Protein AF-A0A8H7V3G8-F1 (afdb_monomer)

pLDDT: mean 70.13, std 21.04, range [36.09, 98.69]

Structure (mmCIF, N/CA/C/O backbone):
data_AF-A0A8H7V3G8-F1
#
_entry.id   AF-A0A8H7V3G8-F1
#
loop_
_atom_site.group_PDB
_atom_site.id
_atom_site.type_symbol
_atom_site.label_atom_id
_atom_site.label_alt_id
_atom_site.label_comp_id
_atom_site.label_asym_id
_atom_site.label_entity_id
_atom_site.label_seq_id
_atom_site.pdbx_PDB_ins_code
_atom_site.Cartn_x
_atom_site.Cartn_y
_atom_site.Cartn_z
_atom_site.occupancy
_atom_site.B_iso_or_equiv
_atom_site.auth_seq_id
_atom_site.auth_comp_id
_atom_site.auth_asym_id
_atom_site.auth_atom_id
_atom_site.pdbx_PDB_model_num
ATOM 1 N N . MET A 1 1 ? 22.766 -48.065 43.392 1.00 48.94 1 MET A N 1
ATOM 2 C CA . MET A 1 1 ? 23.118 -48.892 42.220 1.00 48.94 1 MET A CA 1
ATOM 3 C C . MET A 1 1 ? 23.095 -47.984 41.011 1.00 48.94 1 MET A C 1
ATOM 5 O O . MET A 1 1 ? 22.085 -47.347 40.754 1.00 48.94 1 MET A O 1
ATOM 9 N N . ASN A 1 2 ? 24.266 -47.840 40.403 1.00 50.59 2 ASN A N 1
ATOM 10 C CA . ASN A 1 2 ? 24.581 -46.915 39.322 1.00 50.59 2 ASN A CA 1
ATOM 11 C C . ASN A 1 2 ? 24.067 -47.453 37.985 1.00 50.59 2 ASN A C 1
ATOM 13 O O . ASN A 1 2 ? 24.089 -48.663 37.802 1.00 50.59 2 ASN A O 1
ATOM 17 N N . ASN A 1 3 ? 23.687 -46.554 37.075 1.00 53.00 3 ASN A N 1
ATOM 18 C CA . ASN A 1 3 ? 23.803 -46.687 35.614 1.00 53.00 3 ASN A CA 1
ATOM 19 C C . ASN A 1 3 ? 23.630 -45.263 35.037 1.00 53.00 3 ASN A C 1
ATOM 21 O O . ASN A 1 3 ? 22.535 -44.714 35.087 1.00 53.00 3 ASN A O 1
ATOM 25 N N . SER A 1 4 ? 24.701 -44.495 34.779 1.00 57.50 4 SER A N 1
ATOM 26 C CA . SER A 1 4 ? 25.365 -44.346 33.461 1.00 57.50 4 SER A CA 1
ATOM 27 C C . SER A 1 4 ? 24.366 -44.425 32.295 1.00 57.50 4 SER A C 1
ATOM 29 O O . SER A 1 4 ? 23.776 -45.473 32.077 1.00 57.50 4 SER A O 1
ATOM 31 N N . GLY A 1 5 ? 24.076 -43.375 31.527 1.00 50.38 5 GLY A N 1
ATOM 32 C CA . GLY A 1 5 ? 24.993 -42.395 30.951 1.00 50.38 5 GLY A CA 1
ATOM 33 C C . GLY A 1 5 ? 25.140 -42.712 29.462 1.00 50.38 5 GLY A C 1
ATOM 34 O O . GLY A 1 5 ? 25.908 -43.598 29.114 1.00 50.38 5 GLY A O 1
ATOM 35 N N . PHE A 1 6 ? 24.394 -42.018 28.597 1.00 57.16 6 PHE A N 1
ATOM 36 C CA . PHE A 1 6 ? 24.639 -42.026 27.153 1.00 57.16 6 PHE A CA 1
ATOM 37 C C . PHE A 1 6 ? 24.151 -40.710 26.536 1.00 57.16 6 PHE A C 1
ATOM 39 O O . PHE A 1 6 ? 22.954 -40.475 26.389 1.00 57.16 6 PHE A O 1
ATOM 46 N N . THR A 1 7 ? 25.092 -39.831 26.204 1.00 59.59 7 THR A N 1
ATOM 47 C CA . THR A 1 7 ? 24.874 -38.673 25.337 1.00 59.59 7 THR A CA 1
ATOM 48 C C . THR A 1 7 ? 25.422 -39.009 23.950 1.00 59.59 7 THR A C 1
ATOM 50 O O . THR A 1 7 ? 26.585 -39.398 23.837 1.00 59.59 7 THR A O 1
ATOM 53 N N . PRO A 1 8 ? 24.646 -38.856 22.866 1.00 65.00 8 PRO A N 1
ATOM 54 C CA . PRO A 1 8 ? 25.220 -38.883 21.533 1.00 65.00 8 PRO A CA 1
ATOM 55 C C . PRO A 1 8 ? 25.755 -37.490 21.176 1.00 65.00 8 PRO A C 1
ATOM 57 O O . PRO A 1 8 ? 25.006 -36.560 20.883 1.00 65.00 8 PRO A O 1
ATOM 60 N N . THR A 1 9 ? 27.080 -37.352 21.178 1.00 56.50 9 THR A N 1
ATOM 61 C CA . THR A 1 9 ? 27.781 -36.282 20.464 1.00 56.50 9 THR A CA 1
ATOM 62 C C . THR A 1 9 ? 27.734 -36.583 18.968 1.00 56.50 9 THR A C 1
ATOM 64 O O . THR A 1 9 ? 28.464 -37.456 18.499 1.00 56.50 9 THR A O 1
ATOM 67 N N . ASN A 1 10 ? 26.904 -35.869 18.208 1.00 58.06 10 ASN A N 1
ATOM 68 C CA . ASN A 1 10 ? 26.948 -35.930 16.750 1.00 58.06 10 ASN A CA 1
ATOM 69 C C . ASN A 1 10 ? 27.881 -34.827 16.224 1.00 58.06 10 ASN A C 1
ATOM 71 O O . ASN A 1 10 ? 27.524 -33.651 16.183 1.00 58.06 10 ASN A O 1
ATOM 75 N N . LYS A 1 11 ? 29.113 -35.226 15.893 1.00 59.59 11 LYS A N 1
ATOM 76 C CA . LYS A 1 11 ? 30.095 -34.439 15.140 1.00 59.59 11 LYS A CA 1
ATOM 77 C C . LYS A 1 11 ? 30.181 -35.020 13.729 1.00 59.59 11 LYS A C 1
ATOM 79 O O . LYS A 1 11 ? 30.709 -36.114 13.563 1.00 59.59 11 LYS A O 1
ATOM 84 N N . SER A 1 12 ? 29.700 -34.277 12.740 1.00 54.97 12 SER A N 1
ATOM 85 C CA . SER A 1 12 ? 30.050 -34.325 11.307 1.00 54.97 12 SER A CA 1
ATOM 86 C C . SER A 1 12 ? 29.114 -33.333 10.612 1.00 54.97 12 SER A C 1
ATOM 88 O O . SER A 1 12 ? 27.948 -33.260 10.965 1.00 54.97 12 SER A O 1
ATOM 90 N N . SER A 1 13 ? 29.497 -32.506 9.657 1.00 55.94 13 SER A N 1
ATOM 91 C CA . SER A 1 13 ? 30.737 -32.357 8.914 1.00 55.94 13 SER A CA 1
ATOM 92 C C . SER A 1 13 ? 30.597 -31.039 8.149 1.00 55.94 13 SER A C 1
ATOM 94 O O . SER A 1 13 ? 29.570 -30.772 7.531 1.00 55.94 13 SER A O 1
ATOM 96 N N . CYS A 1 14 ? 31.635 -30.222 8.241 1.00 56.84 14 CYS A N 1
ATOM 97 C CA . CYS A 1 14 ? 32.035 -29.171 7.315 1.00 56.84 14 CYS A CA 1
ATOM 98 C C . CYS A 1 14 ? 31.526 -29.357 5.872 1.00 56.84 14 CYS A C 1
ATOM 100 O O . CYS A 1 14 ? 31.965 -30.271 5.179 1.00 56.84 14 CYS A O 1
ATOM 102 N N . LEU A 1 15 ? 30.669 -28.445 5.397 1.00 56.00 15 LEU A N 1
ATOM 103 C CA . LEU A 1 15 ? 30.361 -28.315 3.968 1.00 56.00 15 LEU A CA 1
ATOM 104 C C . LEU A 1 15 ? 29.938 -26.890 3.571 1.00 56.00 15 LEU A C 1
ATOM 106 O O . LEU A 1 15 ? 28.953 -26.703 2.875 1.00 56.00 15 LEU A O 1
ATOM 110 N N . PHE A 1 16 ? 30.688 -25.873 3.998 1.00 58.94 16 PHE A N 1
ATOM 111 C CA . PHE A 1 16 ? 30.674 -24.574 3.319 1.00 58.94 16 PHE A CA 1
ATOM 112 C C . PHE A 1 16 ? 32.097 -24.005 3.272 1.00 58.94 16 PHE A C 1
ATOM 114 O O . PHE A 1 16 ? 32.721 -23.869 4.327 1.00 58.94 16 PHE A O 1
ATOM 121 N N . PRO A 1 17 ? 32.647 -23.714 2.079 1.00 63.84 17 PRO A N 1
ATOM 122 C CA . PRO A 1 17 ? 33.914 -23.007 1.973 1.00 63.84 17 PRO A CA 1
ATOM 123 C C . PRO A 1 17 ? 33.745 -21.539 2.407 1.00 63.84 17 PRO A C 1
ATOM 125 O O . PRO A 1 17 ? 32.704 -20.939 2.127 1.00 63.84 17 PRO A O 1
ATOM 128 N N . PRO A 1 18 ? 34.753 -20.934 3.061 1.00 59.09 18 PRO A N 1
ATOM 129 C CA . PRO A 1 18 ? 34.775 -19.495 3.286 1.00 59.09 18 PRO A CA 1
ATOM 130 C C . PRO A 1 18 ? 34.937 -18.779 1.940 1.00 59.09 18 PRO A C 1
ATOM 132 O O . PRO A 1 18 ? 35.831 -19.103 1.155 1.00 59.09 18 PRO A O 1
ATOM 135 N N . LEU A 1 19 ? 34.062 -17.811 1.661 1.00 61.06 19 LEU A N 1
ATOM 136 C CA . LEU A 1 19 ? 34.233 -16.909 0.527 1.00 61.06 19 LEU A CA 1
ATOM 137 C C . LEU A 1 19 ? 35.475 -16.051 0.781 1.00 61.06 19 LEU A C 1
ATOM 139 O O . LEU A 1 19 ? 35.530 -15.254 1.711 1.00 61.06 19 LEU A O 1
ATOM 143 N N . ASN A 1 20 ? 36.478 -16.296 -0.053 1.00 56.19 20 ASN A N 1
ATOM 144 C CA . ASN A 1 20 ? 37.749 -15.604 -0.125 1.00 56.19 20 ASN A CA 1
ATOM 145 C C . ASN A 1 20 ? 37.537 -14.108 -0.425 1.00 56.19 20 ASN A C 1
ATOM 147 O O . ASN A 1 20 ? 37.122 -13.742 -1.525 1.00 56.19 20 ASN A O 1
ATOM 151 N N . GLU A 1 21 ? 37.855 -13.252 0.544 1.00 53.59 21 GLU A N 1
ATOM 152 C CA . GLU A 1 21 ? 38.191 -11.850 0.317 1.00 53.59 21 GLU A CA 1
ATOM 153 C C . GLU A 1 21 ? 39.601 -11.795 -0.275 1.00 53.59 21 GLU A C 1
ATOM 155 O O . GLU A 1 21 ? 40.553 -12.128 0.422 1.00 53.59 21 GLU A O 1
ATOM 160 N N . SER A 1 22 ? 39.734 -11.411 -1.550 1.00 57.31 22 SER A N 1
ATOM 161 C CA . SER A 1 22 ? 40.883 -10.686 -2.137 1.00 57.31 22 SER A CA 1
ATOM 162 C C . SER A 1 22 ? 40.844 -10.778 -3.659 1.00 57.31 22 SER A C 1
ATOM 164 O O . SER A 1 22 ? 41.084 -11.843 -4.223 1.00 57.31 22 SER A O 1
ATOM 166 N N . ASN A 1 23 ? 40.562 -9.647 -4.306 1.00 40.81 23 ASN A N 1
ATOM 167 C CA . ASN A 1 23 ? 41.239 -9.126 -5.502 1.00 40.81 23 ASN A CA 1
ATOM 168 C C . ASN A 1 23 ? 40.271 -8.244 -6.286 1.00 40.81 23 ASN A C 1
ATOM 170 O O . ASN A 1 23 ? 39.342 -8.722 -6.926 1.00 40.81 23 ASN A O 1
ATOM 174 N N . SER A 1 24 ? 40.521 -6.944 -6.287 1.00 45.28 24 SER A N 1
ATOM 175 C CA . SER A 1 24 ? 41.227 -6.336 -7.413 1.00 45.28 24 SER A CA 1
ATOM 176 C C . SER A 1 24 ? 41.110 -4.829 -7.256 1.00 45.28 24 SER A C 1
ATOM 178 O O . SER A 1 24 ? 40.046 -4.234 -7.426 1.00 45.28 24 SER A O 1
ATOM 180 N N . SER A 1 25 ? 42.241 -4.216 -6.935 1.00 55.78 25 SER A N 1
ATOM 181 C CA . SER A 1 25 ? 42.574 -2.903 -7.459 1.00 55.78 25 SER A CA 1
ATOM 182 C C . SER A 1 25 ? 42.236 -2.869 -8.952 1.00 55.78 25 SER A C 1
ATOM 184 O O . SER A 1 25 ? 42.569 -3.797 -9.685 1.00 55.78 25 SER A O 1
ATOM 186 N N . ASP A 1 26 ? 41.486 -1.860 -9.379 1.00 47.88 26 ASP A N 1
ATOM 187 C CA . ASP A 1 26 ? 41.946 -0.904 -10.386 1.00 47.88 26 ASP A CA 1
ATOM 188 C C . ASP A 1 26 ? 40.788 -0.205 -11.102 1.00 47.88 26 ASP A C 1
ATOM 190 O O . ASP A 1 26 ? 39.804 -0.794 -11.544 1.00 47.88 26 ASP A O 1
ATOM 194 N N . ASN A 1 27 ? 40.992 1.102 -11.256 1.00 56.34 27 ASN A N 1
ATOM 195 C CA . ASN A 1 27 ? 40.360 1.974 -12.238 1.00 56.34 27 ASN A CA 1
ATOM 196 C C . ASN A 1 27 ? 38.876 2.305 -12.050 1.00 56.34 27 ASN A C 1
ATOM 198 O O . ASN A 1 27 ? 38.046 2.101 -12.934 1.00 56.34 27 ASN A O 1
ATOM 202 N N . ARG A 1 28 ? 38.574 3.050 -10.980 1.00 43.00 28 ARG A N 1
ATOM 203 C CA . ARG A 1 28 ? 37.578 4.131 -11.084 1.00 43.00 28 ARG A CA 1
ATOM 204 C C . ARG A 1 28 ? 38.276 5.446 -11.417 1.00 43.00 28 ARG A C 1
ATOM 206 O O . ARG A 1 28 ? 38.380 6.346 -10.591 1.00 43.00 28 ARG A O 1
ATOM 213 N N . LEU A 1 29 ? 38.728 5.550 -12.666 1.00 49.81 29 LEU A N 1
ATOM 214 C CA . LEU A 1 29 ? 38.878 6.847 -13.311 1.00 49.81 29 LEU A CA 1
ATOM 215 C C . LEU A 1 29 ? 37.483 7.475 -13.379 1.00 49.81 29 LEU A C 1
ATOM 217 O O . LEU A 1 29 ? 36.617 7.058 -14.147 1.00 49.81 29 LEU A O 1
ATOM 221 N N . LEU A 1 30 ? 37.273 8.444 -12.495 1.00 47.97 30 LEU A N 1
ATOM 222 C CA . LEU A 1 30 ? 36.123 9.329 -12.430 1.00 47.97 30 LEU A CA 1
ATOM 223 C C . LEU A 1 30 ? 36.025 10.137 -13.729 1.00 47.97 30 LEU A C 1
ATOM 225 O O . LEU A 1 30 ? 36.525 11.252 -13.824 1.00 47.97 30 LEU A O 1
ATOM 229 N N . TRP A 1 31 ? 35.347 9.589 -14.730 1.00 46.34 31 TRP A N 1
ATOM 230 C CA . TRP A 1 31 ? 34.658 10.406 -15.721 1.00 46.34 31 TRP A CA 1
ATOM 231 C C . TRP A 1 31 ? 33.235 10.625 -15.218 1.00 46.34 31 TRP A C 1
ATOM 233 O O . TRP A 1 31 ? 32.346 9.802 -15.425 1.00 46.34 31 TRP A O 1
ATOM 243 N N . ASN A 1 32 ? 33.050 11.727 -14.493 1.00 49.78 32 ASN A N 1
ATOM 244 C CA . ASN A 1 32 ? 31.750 12.226 -14.069 1.00 49.78 32 ASN A CA 1
ATOM 245 C C . ASN A 1 32 ? 31.327 13.367 -15.018 1.00 49.78 32 ASN A C 1
ATOM 247 O O . ASN A 1 32 ? 31.858 14.467 -14.881 1.00 49.78 32 ASN A O 1
ATOM 251 N N . PRO A 1 33 ? 30.412 13.153 -15.985 1.00 55.22 33 PRO A N 1
ATOM 252 C CA . PRO A 1 33 ? 29.952 14.224 -16.868 1.00 55.22 33 PRO A CA 1
ATOM 253 C C . PRO A 1 33 ? 28.747 15.001 -16.312 1.00 55.22 33 PRO A C 1
ATOM 255 O O . PRO A 1 33 ? 28.251 15.892 -16.991 1.00 55.22 33 PRO A O 1
ATOM 258 N N . ASN A 1 34 ? 28.280 14.713 -15.090 1.00 51.22 34 ASN A N 1
ATOM 259 C CA . ASN A 1 34 ? 27.135 15.401 -14.488 1.00 51.22 34 ASN A CA 1
ATOM 260 C C . ASN A 1 34 ? 27.545 16.175 -13.229 1.00 51.22 34 ASN A C 1
ATOM 262 O O . ASN A 1 34 ? 27.185 15.823 -12.110 1.00 51.22 34 ASN A O 1
ATOM 266 N N . GLY A 1 35 ? 28.271 17.272 -13.435 1.00 44.81 35 GLY A N 1
ATOM 267 C CA . GLY A 1 35 ? 28.315 18.391 -12.495 1.00 44.81 35 GLY A CA 1
ATOM 268 C C . GLY A 1 35 ? 27.165 19.358 -12.776 1.00 44.81 35 GLY A C 1
ATOM 269 O O . GLY A 1 35 ? 27.406 20.470 -13.229 1.00 44.81 35 GLY A O 1
ATOM 270 N N . PHE A 1 36 ? 25.917 18.931 -12.562 1.00 45.81 36 PHE A N 1
ATOM 271 C CA . PHE A 1 36 ? 24.797 19.867 -12.443 1.00 45.81 36 PHE A CA 1
ATOM 272 C C . PHE A 1 36 ? 24.637 20.187 -10.960 1.00 45.81 36 PHE A C 1
ATOM 274 O O . PHE A 1 36 ? 24.195 19.347 -10.179 1.00 45.81 36 PHE A O 1
ATOM 281 N N . GLY A 1 37 ? 25.094 21.382 -10.587 1.00 43.62 37 GLY A N 1
ATOM 282 C CA . GLY A 1 37 ? 25.017 21.901 -9.232 1.00 43.62 37 GLY A CA 1
ATOM 283 C C . GLY A 1 37 ? 23.574 21.956 -8.743 1.00 43.62 37 GLY A C 1
ATOM 284 O O . GLY A 1 37 ? 22.724 22.602 -9.354 1.00 43.62 37 GLY A O 1
ATOM 285 N N . MET A 1 38 ? 23.326 21.286 -7.621 1.00 42.81 38 MET A N 1
ATOM 286 C CA . MET A 1 38 ? 22.275 21.684 -6.699 1.00 42.81 38 MET A CA 1
ATOM 287 C C . MET A 1 38 ? 22.741 22.981 -6.039 1.00 42.81 38 MET A C 1
ATOM 289 O O . MET A 1 38 ? 23.710 22.971 -5.286 1.00 42.81 38 MET A O 1
ATOM 293 N N . ASN A 1 39 ? 22.074 24.087 -6.357 1.00 49.56 39 ASN A N 1
ATOM 294 C CA . ASN A 1 39 ? 22.004 25.224 -5.454 1.00 49.56 39 ASN A CA 1
ATOM 295 C C . ASN A 1 39 ? 20.624 25.174 -4.812 1.00 49.56 39 ASN A C 1
ATOM 297 O O . ASN A 1 39 ? 19.615 25.453 -5.461 1.00 49.56 39 ASN A O 1
ATOM 301 N N . ASP A 1 40 ? 20.615 24.802 -3.539 1.00 43.12 40 ASP A N 1
ATOM 302 C CA . ASP A 1 40 ? 19.520 25.073 -2.628 1.00 43.12 40 ASP A CA 1
ATOM 303 C C . ASP A 1 40 ? 19.376 26.594 -2.494 1.00 43.12 40 ASP A C 1
ATOM 305 O O . ASP A 1 40 ? 20.334 27.308 -2.199 1.00 43.12 40 ASP A O 1
ATOM 309 N N . SER A 1 41 ? 18.180 27.116 -2.744 1.00 52.47 41 SER A N 1
ATOM 310 C CA . SER A 1 41 ? 17.758 28.394 -2.172 1.00 52.47 41 SER A CA 1
ATOM 311 C C . SER A 1 41 ? 16.286 28.298 -1.813 1.00 52.47 41 SER A C 1
ATOM 313 O O . SER A 1 41 ? 15.415 28.020 -2.635 1.00 52.47 41 SER A O 1
ATOM 315 N N . GLU A 1 42 ? 16.079 28.467 -0.519 1.00 47.94 42 GLU A N 1
ATOM 316 C CA . GLU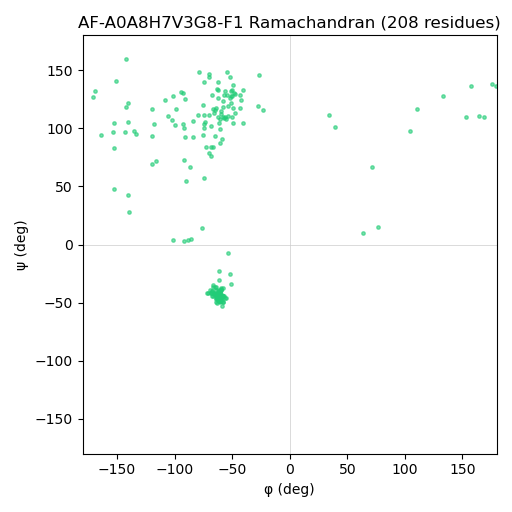 A 1 42 ? 14.836 28.470 0.219 1.00 47.94 42 GLU A CA 1
ATOM 317 C C . GLU A 1 42 ? 13.810 29.417 -0.416 1.00 47.94 42 GLU A C 1
ATOM 319 O O . GLU A 1 42 ? 14.090 30.585 -0.684 1.00 47.94 42 GLU A O 1
ATOM 324 N N . SER A 1 43 ? 12.584 28.936 -0.606 1.00 49.12 43 SER A N 1
ATOM 325 C CA . SER A 1 43 ? 11.427 29.815 -0.731 1.00 49.12 43 SER A CA 1
ATOM 326 C C . SER A 1 43 ? 10.256 29.192 0.009 1.00 49.12 43 SER A C 1
ATOM 328 O O . SER A 1 43 ? 9.669 28.187 -0.391 1.00 49.12 43 SER A O 1
ATOM 330 N N . SER A 1 44 ? 9.996 29.793 1.160 1.00 51.59 44 SER A N 1
ATOM 331 C CA . SER A 1 44 ? 8.837 29.626 2.012 1.00 51.59 44 SER A CA 1
ATOM 332 C C . SER A 1 44 ? 7.549 29.943 1.247 1.00 51.59 44 SER A C 1
ATOM 334 O O . SER A 1 44 ? 7.318 31.069 0.815 1.00 51.59 44 SER A O 1
ATOM 336 N N . GLY A 1 45 ? 6.675 28.947 1.121 1.00 39.50 45 GLY A N 1
ATOM 337 C CA . GLY A 1 45 ? 5.327 29.113 0.588 1.00 39.50 45 GLY A CA 1
ATOM 338 C C . GLY A 1 45 ? 4.357 28.212 1.337 1.00 39.50 45 GLY A C 1
ATOM 339 O O . GLY A 1 45 ? 4.270 27.020 1.059 1.00 39.50 45 GLY A O 1
ATOM 340 N N . SER A 1 46 ? 3.670 28.785 2.321 1.00 51.88 46 SER A N 1
ATOM 341 C CA . SER A 1 46 ? 2.602 28.157 3.100 1.00 51.88 46 SER A CA 1
ATOM 342 C C . SER A 1 46 ? 1.481 27.588 2.212 1.00 51.88 46 SER A C 1
ATOM 344 O O . SER A 1 46 ? 1.164 28.182 1.180 1.00 51.88 46 SER A O 1
ATOM 346 N N . PRO A 1 47 ? 0.815 26.492 2.619 1.00 55.41 47 PRO A N 1
ATOM 347 C CA . PRO A 1 47 ? -0.378 26.007 1.933 1.00 55.41 47 PRO A CA 1
ATOM 348 C C . PRO A 1 47 ? -1.593 26.900 2.253 1.00 55.41 47 PRO A C 1
ATOM 350 O O . PRO A 1 47 ? -1.772 27.282 3.413 1.00 55.41 47 PRO A O 1
ATOM 353 N N . PRO A 1 48 ? -2.473 27.213 1.285 1.00 56.19 48 PRO A N 1
ATOM 354 C CA . PRO A 1 48 ? -3.774 27.773 1.611 1.00 56.19 48 PRO A CA 1
ATOM 355 C C . PRO A 1 48 ? -4.695 26.677 2.165 1.00 56.19 48 PRO A C 1
ATOM 357 O O . PRO A 1 48 ? -5.013 25.696 1.491 1.00 56.19 48 PRO A O 1
ATOM 360 N N . ASN A 1 49 ? -5.142 26.883 3.406 1.00 47.81 49 ASN A N 1
ATOM 361 C CA . ASN A 1 49 ? -6.315 26.236 3.983 1.00 47.81 49 ASN A CA 1
ATOM 362 C C . ASN A 1 49 ? -7.512 26.426 3.050 1.00 47.81 49 ASN A C 1
ATOM 364 O O . ASN A 1 49 ? -7.869 27.555 2.721 1.00 47.81 49 ASN A O 1
ATOM 368 N N . THR A 1 50 ? -8.161 25.328 2.675 1.00 47.19 50 THR A N 1
ATOM 369 C CA . THR A 1 50 ? -9.526 25.375 2.156 1.00 47.19 50 THR A CA 1
ATOM 370 C C . THR A 1 50 ? -10.403 24.542 3.080 1.00 47.19 50 THR A C 1
ATOM 372 O O . THR A 1 50 ? -10.501 23.324 2.948 1.00 47.19 50 THR A O 1
ATOM 375 N N . GLU A 1 51 ? -11.005 25.221 4.053 1.00 42.97 51 GLU A N 1
ATOM 376 C CA . GLU A 1 51 ? -12.207 24.753 4.732 1.00 42.97 51 GLU A CA 1
ATOM 377 C C . GLU A 1 51 ? -13.359 24.748 3.723 1.00 42.97 51 GLU A C 1
ATOM 379 O O . GLU A 1 51 ? -13.775 25.799 3.246 1.00 42.97 51 GLU A O 1
ATOM 384 N N . TYR A 1 52 ? -13.912 23.573 3.436 1.00 46.44 52 TYR A N 1
ATOM 385 C CA . TYR A 1 52 ? -15.325 23.449 3.093 1.00 46.44 52 TYR A CA 1
ATOM 386 C C . TYR A 1 52 ? -15.890 22.288 3.893 1.00 46.44 52 TYR A C 1
ATOM 388 O O . TYR A 1 52 ? -15.788 21.120 3.525 1.00 46.44 52 TYR A O 1
ATOM 396 N N . SER A 1 53 ? -16.473 22.644 5.031 1.00 50.47 53 SER A N 1
ATOM 397 C CA . SER A 1 53 ? -17.461 21.816 5.689 1.00 50.47 53 SER A CA 1
ATOM 398 C C . SER A 1 53 ? -18.827 22.250 5.167 1.00 50.47 53 SER A C 1
ATOM 400 O O . SER A 1 53 ? -19.178 23.424 5.270 1.00 50.47 53 SER A O 1
ATOM 402 N N . ALA A 1 54 ? -19.576 21.278 4.643 1.00 43.66 54 ALA A N 1
ATOM 403 C CA . ALA A 1 54 ? -20.961 20.995 5.014 1.00 43.66 54 ALA A CA 1
ATOM 404 C C . ALA A 1 54 ? -21.953 20.795 3.836 1.00 43.66 54 ALA A C 1
ATOM 406 O O . ALA A 1 54 ? -22.189 21.671 3.013 1.00 43.66 54 ALA A O 1
ATOM 407 N N . MET A 1 55 ? -22.643 19.650 3.943 1.00 39.38 55 MET A N 1
ATOM 408 C CA . MET A 1 55 ? -24.085 19.414 3.723 1.00 39.38 55 MET A CA 1
ATOM 409 C C . MET A 1 55 ? -24.508 18.585 2.491 1.00 39.38 55 MET A C 1
ATOM 411 O O . MET A 1 55 ? -24.304 18.935 1.338 1.00 39.38 55 MET A O 1
ATOM 415 N N . TYR A 1 56 ? -25.110 17.445 2.849 1.00 46.25 56 TYR A N 1
ATOM 416 C CA . TYR A 1 56 ? -25.828 16.385 2.138 1.00 46.25 56 TYR A CA 1
ATOM 417 C C . TYR A 1 56 ? -26.541 16.731 0.822 1.00 46.25 56 TYR A C 1
ATOM 419 O O . TYR A 1 56 ? -27.215 17.747 0.748 1.00 46.25 56 TYR A O 1
ATOM 427 N N . THR A 1 57 ? -26.555 15.766 -0.113 1.00 36.09 57 THR A N 1
ATOM 428 C CA . THR A 1 57 ? -27.782 15.086 -0.604 1.00 36.09 57 THR A CA 1
ATOM 429 C C . THR A 1 57 ? -27.409 13.889 -1.490 1.00 36.09 57 THR A C 1
ATOM 431 O O . THR A 1 57 ? -26.657 14.040 -2.447 1.00 36.09 57 THR A O 1
ATOM 434 N N . ALA A 1 58 ? -27.941 12.702 -1.179 1.00 42.59 58 ALA A N 1
ATOM 435 C CA . ALA A 1 58 ? -28.003 11.573 -2.111 1.00 42.59 58 ALA A CA 1
ATOM 436 C C . ALA A 1 58 ? -29.017 11.885 -3.229 1.00 42.59 58 ALA A C 1
ATOM 438 O O . ALA A 1 58 ? -30.025 12.546 -2.960 1.00 42.59 58 ALA A O 1
ATOM 439 N N . PRO A 1 59 ? -28.779 11.409 -4.461 1.00 48.09 59 PRO A N 1
ATOM 440 C CA . PRO A 1 59 ? -29.585 10.276 -4.908 1.00 48.09 59 PRO A CA 1
ATOM 441 C C . PRO A 1 59 ? -28.820 9.237 -5.744 1.00 48.09 59 PRO A C 1
ATOM 443 O O . PRO A 1 59 ? -27.768 9.482 -6.326 1.00 48.09 59 PRO A O 1
ATOM 446 N N . GLU A 1 60 ? -29.427 8.055 -5.773 1.00 50.16 60 GLU A N 1
ATOM 447 C CA . GLU A 1 60 ? -29.156 6.888 -6.605 1.00 50.16 60 GLU A CA 1
ATOM 448 C C . GLU A 1 60 ? -28.826 7.224 -8.071 1.00 50.16 60 GLU A C 1
ATOM 450 O O . GLU A 1 60 ? -29.589 7.923 -8.738 1.00 50.16 60 GLU A O 1
ATOM 455 N N . LYS A 1 61 ? -27.760 6.618 -8.609 1.00 43.66 61 LYS A N 1
ATOM 456 C CA . LYS A 1 61 ? -27.814 5.775 -9.818 1.00 43.66 61 LYS A CA 1
ATOM 457 C C . LYS A 1 61 ? -26.433 5.242 -10.184 1.00 43.66 61 LYS A C 1
ATOM 459 O O . LYS A 1 61 ? -25.441 5.961 -10.172 1.00 43.66 61 LYS A O 1
ATOM 464 N N . ALA A 1 62 ? -26.429 3.961 -10.525 1.00 52.66 62 ALA A N 1
ATOM 465 C CA . ALA A 1 62 ? -25.319 3.216 -11.081 1.00 52.66 62 ALA A CA 1
ATOM 466 C C . ALA A 1 62 ? -24.674 3.928 -12.281 1.00 52.66 62 ALA A C 1
ATOM 468 O O . ALA A 1 62 ? -25.366 4.340 -13.212 1.00 52.66 62 ALA A O 1
ATOM 469 N N . ALA A 1 63 ? -23.347 3.997 -12.267 1.00 51.88 63 ALA A N 1
ATOM 470 C CA . ALA A 1 63 ? -22.515 4.038 -13.459 1.00 51.88 63 ALA A CA 1
ATOM 471 C C . ALA A 1 63 ? -21.157 3.453 -13.068 1.00 51.88 63 ALA A C 1
ATOM 473 O O . ALA A 1 63 ? -20.324 4.099 -12.435 1.00 51.88 63 ALA A O 1
ATOM 474 N N . GLU A 1 64 ? -21.027 2.172 -13.373 1.00 49.22 64 GLU A N 1
ATOM 475 C CA . GLU A 1 64 ? -19.815 1.380 -13.288 1.00 49.22 64 GLU A CA 1
ATOM 476 C C . GLU A 1 64 ? -18.749 1.950 -14.241 1.00 49.22 64 GLU A C 1
ATOM 478 O O . GLU A 1 64 ? -19.048 2.392 -15.349 1.00 49.22 64 GLU A O 1
ATOM 483 N N . ASP A 1 65 ? -17.511 1.959 -13.752 1.00 48.44 65 ASP A N 1
ATOM 484 C CA . ASP A 1 65 ? -16.269 1.694 -14.477 1.00 48.44 65 ASP A CA 1
ATOM 485 C C . ASP A 1 65 ? -16.106 2.241 -15.904 1.00 48.44 65 ASP A C 1
ATOM 487 O O . ASP A 1 65 ? -16.472 1.616 -16.896 1.00 48.44 65 ASP A O 1
ATOM 491 N N . SER A 1 66 ? -15.367 3.349 -16.032 1.00 56.66 66 SER A N 1
ATOM 492 C CA . SER A 1 66 ? -14.788 3.745 -17.323 1.00 56.66 66 SER A CA 1
ATOM 493 C C . SER A 1 66 ? -13.368 4.310 -17.216 1.00 56.66 66 SER A C 1
ATOM 495 O O . SER A 1 66 ? -13.017 5.273 -17.899 1.00 56.66 66 SER A O 1
ATOM 497 N N . THR A 1 67 ? -12.520 3.685 -16.395 1.00 55.06 67 THR A N 1
ATOM 498 C CA . THR A 1 67 ? -11.050 3.842 -16.464 1.00 55.06 67 THR A CA 1
ATOM 499 C C . THR A 1 67 ? -10.300 2.520 -16.246 1.00 55.06 67 THR A C 1
ATOM 501 O O . THR A 1 67 ? -9.150 2.509 -15.811 1.00 55.06 67 THR A O 1
ATOM 504 N N . ALA A 1 68 ? -10.924 1.391 -16.593 1.00 47.66 68 ALA A N 1
ATOM 505 C CA . ALA A 1 68 ? -10.250 0.101 -16.670 1.00 47.66 68 ALA A CA 1
ATOM 506 C C . ALA A 1 68 ? -9.748 -0.147 -18.101 1.00 47.66 68 ALA A C 1
ATOM 508 O O . ALA A 1 68 ? -10.466 0.023 -19.085 1.00 47.66 68 ALA A O 1
ATOM 509 N N . PHE A 1 69 ? -8.481 -0.532 -18.207 1.00 41.59 69 PHE A N 1
ATOM 510 C CA . PHE A 1 69 ? -7.834 -0.998 -19.426 1.00 41.59 69 PHE A CA 1
ATOM 511 C C . PHE A 1 69 ? -8.675 -2.090 -20.115 1.00 41.59 69 PHE A C 1
ATOM 513 O O . PHE A 1 69 ? -8.745 -3.218 -19.637 1.00 41.59 69 PHE A O 1
ATOM 520 N N . ASN A 1 70 ? -9.265 -1.768 -21.268 1.00 52.06 70 ASN A N 1
ATOM 521 C CA . ASN A 1 70 ? -9.900 -2.732 -22.170 1.00 52.06 70 ASN A CA 1
ATOM 522 C C . ASN A 1 70 ? -8.832 -3.611 -22.844 1.00 52.06 70 ASN A C 1
ATOM 524 O O . ASN A 1 70 ? -8.458 -3.392 -23.995 1.00 52.06 70 ASN A O 1
ATOM 528 N N . ILE A 1 71 ? -8.327 -4.610 -22.123 1.00 46.53 71 ILE A N 1
ATOM 529 C CA . ILE A 1 71 ? -7.646 -5.766 -22.714 1.00 46.53 71 ILE A CA 1
ATOM 530 C C . ILE A 1 71 ? -8.437 -7.006 -22.298 1.00 46.53 71 ILE A C 1
ATOM 532 O O . ILE A 1 71 ? -8.001 -7.813 -21.481 1.00 46.53 71 ILE A O 1
ATOM 536 N N . SER A 1 72 ? -9.646 -7.125 -22.844 1.00 52.19 72 SER A N 1
ATOM 537 C CA . SER A 1 72 ? -10.369 -8.391 -22.847 1.00 52.19 72 SER A CA 1
ATOM 538 C C . SER A 1 72 ? -9.716 -9.287 -23.900 1.00 52.19 72 SER A C 1
ATOM 540 O O . SER A 1 72 ? -9.936 -9.117 -25.099 1.00 52.19 72 SER A O 1
ATOM 542 N N . TRP A 1 73 ? -8.861 -10.213 -23.460 1.00 53.44 73 TRP A N 1
ATOM 543 C CA . TRP A 1 73 ? -8.533 -11.403 -24.243 1.00 53.44 73 TRP A CA 1
ATOM 544 C C . TRP A 1 73 ? -9.759 -12.311 -24.181 1.00 53.44 73 TRP A C 1
ATOM 546 O O . TRP A 1 73 ? -9.872 -13.158 -23.298 1.00 53.44 73 TRP A O 1
ATOM 556 N N . GLY A 1 74 ? -10.720 -12.034 -25.064 1.00 46.91 74 GLY A N 1
ATOM 557 C CA . GLY A 1 74 ? -11.944 -12.806 -25.205 1.00 46.91 74 GLY A CA 1
ATOM 558 C C . GLY A 1 74 ? -11.616 -14.271 -25.463 1.00 46.91 74 GLY A C 1
ATOM 559 O O . GLY A 1 74 ? -11.118 -14.625 -26.529 1.00 46.91 74 GLY A O 1
ATOM 560 N N . GLY A 1 75 ? -11.886 -15.100 -24.458 1.00 54.12 75 GLY A N 1
ATOM 561 C CA . GLY A 1 75 ? -12.022 -16.533 -24.615 1.00 54.12 75 GLY A CA 1
ATOM 562 C C . GLY A 1 75 ? -13.359 -16.820 -25.277 1.00 54.12 75 GLY A C 1
ATOM 563 O O . GLY A 1 75 ? -14.390 -16.746 -24.624 1.00 54.12 75 GLY A O 1
ATOM 564 N N . ASP A 1 76 ? -13.308 -17.133 -26.564 1.00 50.50 76 ASP A N 1
ATOM 565 C CA . ASP A 1 76 ? -14.290 -17.963 -27.253 1.00 50.50 76 ASP A CA 1
ATOM 566 C C . ASP A 1 76 ? -13.566 -18.632 -28.432 1.00 50.50 76 ASP A C 1
ATOM 568 O O . ASP A 1 76 ? -13.572 -18.160 -29.568 1.00 50.50 76 ASP A O 1
ATOM 572 N N . ASP A 1 77 ? -12.891 -19.744 -28.125 1.00 58.59 77 ASP A N 1
ATOM 573 C CA . ASP A 1 77 ? -12.315 -20.688 -29.088 1.00 58.59 77 ASP A CA 1
ATOM 574 C C . ASP A 1 77 ? -13.437 -21.424 -29.839 1.00 58.59 77 ASP A C 1
ATOM 576 O O . ASP A 1 77 ? -13.745 -22.594 -29.589 1.00 58.59 77 ASP A O 1
ATOM 580 N N . LYS A 1 78 ? -14.066 -20.740 -30.794 1.00 64.44 78 LYS A N 1
ATOM 581 C CA . LYS A 1 78 ? -14.817 -21.394 -31.868 1.00 64.44 78 LYS A CA 1
ATOM 582 C C . LYS A 1 78 ? -14.199 -20.999 -33.205 1.00 64.44 78 LYS A C 1
ATOM 584 O O . LYS A 1 78 ? -14.233 -19.816 -33.545 1.00 64.44 78 LYS A O 1
ATOM 589 N N . PRO A 1 79 ? -13.640 -21.949 -33.979 1.00 56.53 79 PRO A N 1
ATOM 590 C CA . PRO A 1 79 ? -13.194 -21.633 -35.326 1.00 56.53 79 PRO A CA 1
ATOM 591 C C . PRO A 1 79 ? -14.418 -21.200 -36.153 1.00 56.53 79 PRO A C 1
ATOM 593 O O . PRO A 1 79 ? -15.452 -21.873 -36.082 1.00 56.53 79 PRO A O 1
ATOM 596 N N . PRO A 1 80 ? -14.350 -20.091 -36.912 1.00 61.81 80 PRO A N 1
ATOM 597 C CA . PRO A 1 80 ? -15.471 -19.650 -37.726 1.00 61.81 80 PRO A CA 1
ATOM 598 C C . PRO A 1 80 ? -15.773 -20.687 -38.807 1.00 61.81 80 PRO A C 1
ATOM 600 O O . PRO A 1 80 ? -14.943 -20.971 -39.668 1.00 61.81 80 PRO A O 1
ATOM 603 N N . THR A 1 81 ? -16.974 -21.250 -38.738 1.00 56.72 81 THR A N 1
ATOM 604 C CA . THR A 1 81 ? -17.587 -22.050 -39.795 1.00 56.72 81 THR A CA 1
ATOM 605 C C . THR A 1 81 ? -17.600 -21.252 -41.098 1.00 56.72 81 THR A C 1
ATOM 607 O O . THR A 1 81 ? -18.076 -20.117 -41.127 1.00 56.72 81 THR A O 1
ATOM 610 N N . GLU A 1 82 ? -17.097 -21.862 -42.172 1.00 58.66 82 GLU A N 1
ATOM 611 C CA . GLU A 1 82 ? -17.205 -21.364 -43.541 1.00 58.66 82 GLU A CA 1
ATOM 612 C C . GLU A 1 82 ? -18.674 -21.120 -43.907 1.00 58.66 82 GLU A C 1
ATOM 614 O O . GLU A 1 82 ? -19.449 -22.054 -44.110 1.00 58.66 82 GLU A O 1
ATOM 619 N N . LEU A 1 83 ? -19.057 -19.851 -44.001 1.00 52.12 83 LEU A N 1
ATOM 620 C CA . LEU A 1 83 ? -20.296 -19.414 -44.627 1.00 52.12 83 LEU A CA 1
ATOM 621 C C . LEU A 1 83 ? -19.959 -18.214 -45.502 1.00 52.12 83 LEU A C 1
ATOM 623 O O . LEU A 1 83 ? -19.832 -17.087 -45.036 1.00 52.12 83 LEU A O 1
ATOM 627 N N . HIS A 1 84 ? -19.788 -18.501 -46.786 1.00 54.66 84 HIS A N 1
ATOM 628 C CA . HIS A 1 84 ? -19.860 -17.525 -47.857 1.00 54.66 84 HIS A CA 1
ATOM 629 C C . HIS A 1 84 ? -21.352 -17.283 -48.142 1.00 54.66 84 HIS A C 1
ATOM 631 O O . HIS A 1 84 ? -22.021 -18.180 -48.660 1.00 54.66 84 HIS A O 1
ATOM 637 N N . PRO A 1 85 ? -21.890 -16.098 -47.832 1.00 53.12 85 PRO A N 1
ATOM 638 C CA . PRO A 1 85 ? -22.906 -15.510 -48.684 1.00 53.12 85 PRO A CA 1
ATOM 639 C C . PRO A 1 85 ? -22.287 -14.322 -49.421 1.00 53.12 85 PRO A C 1
ATOM 641 O O . PRO A 1 85 ? -21.718 -13.415 -48.815 1.00 53.12 85 PRO A O 1
ATOM 644 N N . GLU A 1 86 ? -22.371 -14.351 -50.753 1.00 57.44 86 GLU A N 1
ATOM 645 C CA . GLU A 1 86 ? -22.257 -13.131 -51.542 1.00 57.44 86 GLU A CA 1
ATOM 646 C C . GLU A 1 86 ? -23.338 -12.157 -51.073 1.00 57.44 86 GLU A C 1
ATOM 648 O O . GLU A 1 86 ? -24.516 -12.361 -51.350 1.00 57.44 86 GLU A O 1
ATOM 653 N N . GLU A 1 87 ? -22.947 -11.093 -50.380 1.00 55.06 87 GLU A N 1
ATOM 654 C CA . GLU A 1 87 ? -23.781 -9.906 -50.277 1.00 55.06 87 GLU A CA 1
ATOM 655 C C . GLU A 1 87 ? -22.923 -8.652 -50.102 1.00 55.06 87 GLU A C 1
ATOM 657 O O . GLU A 1 87 ? -21.834 -8.636 -49.531 1.00 55.06 87 GLU A O 1
ATOM 662 N N . THR A 1 88 ? -23.382 -7.607 -50.768 1.00 55.62 88 THR A N 1
ATOM 663 C CA . THR A 1 88 ? -22.615 -6.463 -51.235 1.00 55.62 88 THR A CA 1
ATOM 664 C C . THR A 1 88 ? -22.448 -5.427 -50.124 1.00 55.62 88 THR A C 1
ATOM 666 O O . THR A 1 88 ? -23.285 -4.537 -49.991 1.00 55.62 88 THR A O 1
ATOM 669 N N . GLU A 1 89 ? -21.367 -5.482 -49.341 1.00 52.53 89 GLU A N 1
ATOM 670 C CA . GLU A 1 89 ? -21.121 -4.469 -48.305 1.00 52.53 89 GLU A CA 1
ATOM 671 C C . GLU A 1 89 ? -20.126 -3.387 -48.736 1.00 52.53 89 GLU A C 1
ATOM 673 O O . GLU A 1 89 ? -18.947 -3.592 -49.030 1.00 52.53 89 GLU A O 1
ATOM 678 N N . GLN A 1 90 ? -20.678 -2.180 -48.791 1.00 56.00 90 GLN A N 1
ATOM 679 C CA . GLN A 1 90 ? -20.023 -0.934 -49.127 1.00 56.00 90 GLN A CA 1
ATOM 680 C C . GLN A 1 90 ? -18.972 -0.601 -48.067 1.00 56.00 90 GLN A C 1
ATOM 682 O O . GLN A 1 90 ? -19.293 -0.302 -46.920 1.00 56.00 90 GLN A O 1
ATOM 687 N N . LEU A 1 91 ? -17.706 -0.589 -48.486 1.00 56.06 91 LEU A N 1
ATOM 688 C CA . LEU A 1 91 ? -16.594 -0.073 -47.694 1.00 56.06 91 LEU A CA 1
ATOM 689 C C . LEU A 1 91 ? -16.935 1.329 -47.151 1.00 56.06 91 LEU A C 1
ATOM 691 O O . LEU A 1 91 ? -17.267 2.218 -47.950 1.00 56.06 91 LEU A O 1
ATOM 695 N N . PRO A 1 92 ? -16.806 1.586 -45.835 1.00 56.56 92 PRO A N 1
ATOM 696 C CA . PRO A 1 92 ? -16.876 2.939 -45.311 1.00 56.56 92 PRO A CA 1
ATOM 697 C C . PRO A 1 92 ? -15.745 3.750 -45.946 1.00 56.56 92 PRO A C 1
ATOM 699 O O . PRO A 1 92 ? -14.560 3.552 -45.673 1.00 56.56 92 PRO A O 1
ATOM 702 N N . LYS A 1 93 ? -16.123 4.652 -46.856 1.00 59.34 93 LYS A N 1
ATOM 703 C CA . LYS A 1 93 ? -15.214 5.564 -47.549 1.00 59.34 93 LYS A CA 1
ATOM 704 C C . LYS A 1 93 ? -14.527 6.440 -46.500 1.00 59.34 93 LYS A C 1
ATOM 706 O O . LYS A 1 93 ? -15.097 7.425 -46.036 1.00 59.34 93 LYS A O 1
ATOM 711 N N . LEU A 1 94 ? -13.294 6.082 -46.144 1.00 54.00 94 LEU A N 1
ATOM 712 C CA . LEU A 1 94 ? -12.348 6.931 -45.422 1.00 54.00 94 LEU A CA 1
ATOM 713 C C . LEU A 1 94 ? -12.115 8.199 -46.261 1.00 54.00 94 LEU A C 1
ATOM 715 O O . LEU A 1 94 ? -11.261 8.250 -47.139 1.00 54.00 94 LEU A O 1
ATOM 719 N N . SER A 1 95 ? -12.923 9.229 -46.017 1.00 61.25 95 SER A N 1
ATOM 720 C CA . SER A 1 95 ? -12.988 10.486 -46.777 1.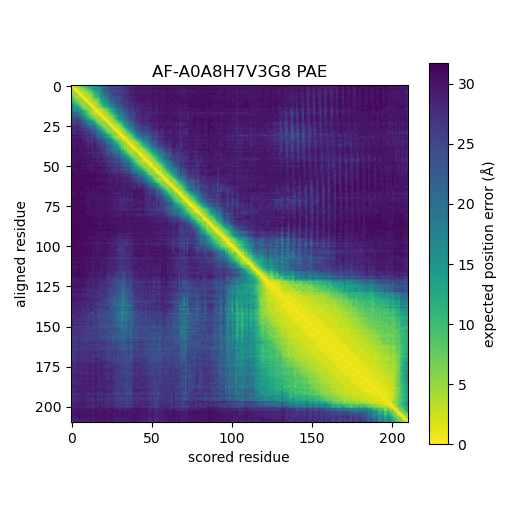00 61.25 95 SER A CA 1
ATOM 721 C C . SER A 1 95 ? -11.838 11.453 -46.490 1.00 61.25 95 SER A C 1
ATOM 723 O O . SER A 1 95 ? -11.888 12.623 -46.866 1.00 61.25 95 SER A O 1
ATOM 725 N N . ARG A 1 96 ? -10.776 10.982 -45.834 1.00 70.19 96 ARG A N 1
ATOM 726 C CA . ARG A 1 96 ? -9.574 11.777 -45.596 1.00 70.19 96 ARG A CA 1
ATOM 727 C C . ARG A 1 96 ? -8.406 11.085 -46.288 1.00 70.19 96 ARG A C 1
ATOM 729 O O . ARG A 1 96 ? -7.938 10.071 -45.772 1.00 70.19 96 ARG A O 1
ATOM 736 N N . PRO A 1 97 ? -7.944 11.585 -47.451 1.00 71.75 97 PRO A N 1
ATOM 737 C CA . PRO A 1 97 ? -6.723 11.068 -48.047 1.00 71.75 97 PRO A CA 1
ATOM 738 C C . PRO A 1 97 ? -5.601 11.202 -47.016 1.00 71.75 97 PRO A C 1
ATOM 740 O O . PRO A 1 97 ? -5.466 12.262 -46.394 1.00 71.75 97 PRO A O 1
ATOM 743 N N . LEU A 1 98 ? -4.826 10.129 -46.809 1.00 72.94 98 LEU A N 1
ATOM 744 C CA . LEU A 1 98 ? -3.650 10.190 -45.948 1.00 72.94 98 LEU A CA 1
ATOM 745 C C . LEU A 1 98 ? -2.816 11.414 -46.356 1.00 72.94 98 LEU A C 1
ATOM 747 O O . LEU A 1 98 ? -2.653 11.655 -47.561 1.00 72.94 98 LEU A O 1
ATOM 751 N N . PRO A 1 99 ? -2.290 12.193 -45.391 1.00 74.88 99 PRO A N 1
ATOM 752 C CA . PRO A 1 99 ? -1.346 13.244 -45.714 1.00 74.88 99 PRO A CA 1
ATOM 753 C C . PRO A 1 99 ? -0.255 12.614 -46.572 1.00 74.88 99 PRO A C 1
ATOM 755 O O . PRO A 1 99 ? 0.359 11.630 -46.152 1.00 74.88 99 PRO A O 1
ATOM 758 N N . LYS A 1 100 ? -0.064 13.138 -47.792 1.00 72.69 100 LYS A N 1
ATOM 759 C CA . LYS A 1 100 ? 0.982 12.652 -48.695 1.00 72.69 100 LYS A CA 1
ATOM 760 C C . LYS A 1 100 ? 2.265 12.552 -47.873 1.00 72.69 100 LYS A C 1
ATOM 762 O O . LYS A 1 100 ? 2.571 13.534 -47.181 1.00 72.69 100 LYS A O 1
ATOM 767 N N . PRO A 1 101 ? 2.979 11.411 -47.901 1.00 68.00 101 PRO A N 1
ATOM 768 C CA . PRO A 1 101 ? 4.248 11.297 -47.204 1.00 68.00 101 PRO A CA 1
ATOM 769 C C . PRO A 1 101 ? 5.059 12.513 -47.617 1.00 68.00 101 PRO A C 1
ATOM 771 O O . PRO A 1 101 ? 5.276 12.736 -48.811 1.00 68.00 101 PRO A O 1
ATOM 774 N N . ARG A 1 102 ? 5.390 13.373 -46.642 1.00 59.41 102 ARG A N 1
ATOM 775 C CA . ARG A 1 102 ? 6.299 14.491 -46.881 1.00 59.41 102 ARG A CA 1
ATOM 776 C C . ARG A 1 102 ? 7.512 13.830 -47.485 1.00 59.41 102 ARG A C 1
ATOM 778 O O . ARG A 1 102 ? 8.117 13.008 -46.799 1.00 59.41 102 ARG A O 1
ATOM 785 N N . GLY A 1 103 ? 7.729 14.085 -48.779 1.00 56.41 103 GLY A N 1
ATOM 786 C CA . GLY A 1 103 ? 8.697 13.355 -49.577 1.00 56.41 103 GLY A CA 1
ATOM 787 C C . GLY A 1 103 ? 9.938 13.185 -48.733 1.00 56.41 103 GLY A C 1
ATOM 788 O O . GLY A 1 103 ? 10.410 14.176 -48.170 1.00 56.41 103 GLY A O 1
ATOM 789 N N . ILE A 1 104 ? 10.362 11.930 -48.556 1.00 64.06 104 ILE A N 1
ATOM 790 C CA . ILE A 1 104 ? 11.682 11.587 -48.034 1.00 64.06 104 ILE A CA 1
ATOM 791 C C . ILE A 1 104 ? 12.600 12.591 -48.704 1.00 64.06 104 ILE A C 1
ATOM 793 O O . ILE A 1 104 ? 12.753 12.551 -49.927 1.00 64.06 104 ILE A O 1
ATOM 797 N N . ARG A 1 105 ? 13.044 13.600 -47.944 1.00 59.12 105 ARG A N 1
ATOM 798 C CA . ARG A 1 105 ? 13.939 14.615 -48.479 1.00 59.12 105 ARG A CA 1
ATOM 799 C C . ARG A 1 105 ? 15.105 13.781 -48.942 1.00 59.12 105 ARG A C 1
ATOM 801 O O . ARG A 1 105 ? 15.728 13.142 -48.096 1.00 59.12 105 ARG A O 1
ATOM 808 N N . LYS A 1 106 ? 15.274 13.676 -50.266 1.00 60.47 106 LYS A N 1
ATOM 809 C CA . LYS A 1 106 ? 16.404 12.978 -50.858 1.00 60.47 106 LYS A CA 1
ATOM 810 C C . LYS A 1 106 ? 17.598 13.520 -50.100 1.00 60.47 106 LYS A C 1
ATOM 812 O O . LYS A 1 106 ? 17.810 14.734 -50.081 1.00 60.47 106 LYS A O 1
ATOM 817 N N . LEU A 1 107 ? 18.213 12.632 -49.325 1.00 60.62 107 LEU A N 1
ATOM 818 C CA . LEU A 1 107 ? 19.404 12.940 -48.562 1.00 60.62 107 LEU A CA 1
ATOM 819 C C . LEU A 1 107 ? 20.342 13.631 -49.559 1.00 60.62 107 LEU A C 1
ATOM 821 O O . LEU A 1 107 ? 20.423 13.110 -50.675 1.00 60.62 107 LEU A O 1
ATOM 825 N N . PRO A 1 108 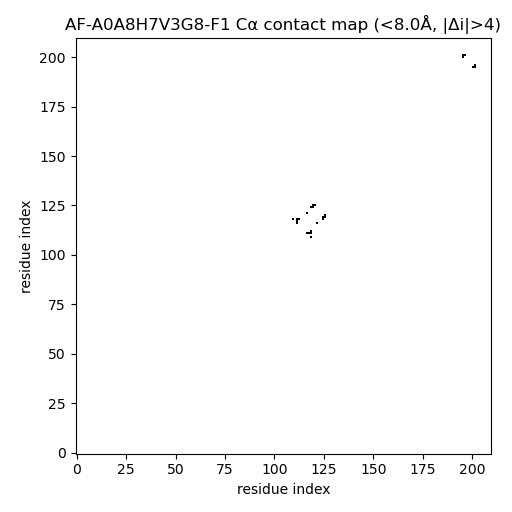? 20.927 14.803 -49.236 1.00 70.00 108 PRO A N 1
ATOM 826 C CA . PRO A 1 108 ? 21.833 15.490 -50.147 1.00 70.00 108 PRO A CA 1
ATOM 827 C C . PRO A 1 108 ? 22.764 14.455 -50.762 1.00 70.00 108 PRO A C 1
ATOM 829 O O . PRO A 1 108 ? 23.419 13.720 -50.017 1.00 70.00 108 PRO A O 1
ATOM 832 N N . GLU A 1 109 ? 22.687 14.298 -52.087 1.00 64.31 109 GLU A N 1
ATOM 833 C CA . GLU A 1 109 ? 23.531 13.344 -52.794 1.00 64.31 109 GLU A CA 1
ATOM 834 C C . GLU A 1 109 ? 24.962 13.692 -52.387 1.00 64.31 109 GLU A C 1
ATOM 836 O O . GLU A 1 109 ? 25.344 14.857 -52.524 1.00 64.31 109 GLU A O 1
ATOM 841 N N . PRO A 1 110 ? 25.700 12.764 -51.746 1.00 60.34 110 PRO A N 1
ATOM 842 C CA . PRO A 1 110 ? 27.015 13.081 -51.228 1.00 60.34 110 PRO A CA 1
ATOM 843 C C . PRO A 1 110 ? 27.855 13.510 -52.419 1.00 60.34 110 PRO A C 1
ATOM 845 O O . PRO A 1 110 ? 28.067 12.712 -53.334 1.00 60.34 110 PRO A O 1
ATOM 848 N N . GLU A 1 111 ? 28.272 14.776 -52.419 1.00 59.72 111 GLU A N 1
ATOM 849 C CA . GLU A 1 111 ? 29.153 15.292 -53.453 1.00 59.72 111 GLU A CA 1
ATOM 850 C C . GLU A 1 111 ? 30.341 14.329 -53.571 1.00 59.72 111 GLU A C 1
ATOM 852 O O . GLU A 1 111 ? 30.925 13.950 -52.543 1.00 59.72 111 GLU A O 1
ATOM 857 N N . PRO A 1 112 ? 30.654 13.838 -54.782 1.00 52.81 112 PRO A N 1
ATOM 858 C CA . PRO A 1 112 ? 31.779 12.946 -54.963 1.00 52.81 112 PRO A CA 1
ATOM 859 C C . PRO A 1 112 ? 33.032 13.726 -54.576 1.00 52.81 112 PRO A C 1
ATOM 861 O O . PRO A 1 112 ? 33.429 14.663 -55.263 1.00 52.81 112 PRO A O 1
ATOM 864 N N . SER A 1 113 ? 33.643 13.355 -53.451 1.00 54.66 113 SER A N 1
ATOM 865 C CA . SER A 1 113 ? 34.996 13.797 -53.132 1.00 54.66 113 SER A CA 1
ATOM 866 C C . SER A 1 113 ? 35.908 13.495 -54.325 1.00 54.66 113 SER A C 1
ATOM 868 O O . SER A 1 113 ? 35.739 12.463 -54.982 1.00 54.66 113 SER A O 1
ATOM 870 N N . GLU A 1 114 ? 36.871 14.384 -54.580 1.00 57.97 114 GLU A N 1
ATOM 871 C CA . GLU A 1 114 ? 37.788 14.391 -55.737 1.00 57.97 114 GLU A CA 1
ATOM 872 C C . GLU A 1 114 ? 38.567 13.075 -55.975 1.00 57.97 114 GLU A C 1
ATOM 874 O O . GLU A 1 114 ? 39.182 12.903 -57.022 1.00 57.97 114 GLU A O 1
ATOM 879 N N . ASP A 1 115 ? 38.484 12.102 -55.064 1.00 59.25 115 ASP A N 1
ATOM 880 C CA . ASP A 1 115 ? 39.181 10.813 -55.120 1.00 59.25 115 ASP A CA 1
ATOM 881 C C . ASP A 1 115 ? 38.397 9.662 -55.787 1.00 59.25 115 ASP A C 1
ATOM 883 O O . ASP A 1 115 ? 38.867 8.521 -55.798 1.00 59.25 115 ASP A O 1
ATOM 887 N N . GLY A 1 116 ? 37.190 9.897 -56.318 1.00 56.56 116 GLY A N 1
ATOM 888 C CA . GLY A 1 116 ? 36.456 8.903 -57.125 1.00 56.56 116 GLY A CA 1
ATOM 889 C C . GLY A 1 116 ? 36.055 7.608 -56.396 1.00 56.56 116 GLY A C 1
ATOM 890 O O . GLY A 1 116 ? 35.587 6.657 -57.025 1.00 56.56 116 GLY A O 1
ATOM 891 N N . LYS A 1 117 ? 36.209 7.546 -55.068 1.00 58.72 117 LYS A N 1
ATOM 892 C CA . LYS A 1 117 ? 35.746 6.428 -54.237 1.00 58.72 117 LYS A CA 1
ATOM 893 C C . LYS A 1 117 ? 34.362 6.763 -53.680 1.00 58.72 117 LYS A C 1
ATOM 895 O O . LYS A 1 117 ? 34.183 7.856 -53.145 1.00 58.72 117 LYS A O 1
ATOM 900 N N . PRO A 1 118 ? 33.375 5.852 -53.775 1.00 57.66 118 PRO A N 1
ATOM 901 C CA . PRO A 1 118 ? 32.039 6.119 -53.261 1.00 57.66 118 PRO A CA 1
ATOM 902 C C . PRO A 1 118 ? 32.124 6.458 -51.769 1.00 57.66 118 PRO A C 1
ATOM 904 O O . PRO A 1 118 ? 32.709 5.703 -50.996 1.00 57.66 118 PRO A O 1
ATOM 907 N N . SER A 1 119 ? 31.523 7.583 -51.365 1.00 61.56 119 SER A N 1
ATOM 908 C CA . SER A 1 119 ? 31.523 8.103 -49.984 1.00 61.56 119 SER A CA 1
ATOM 909 C C . SER A 1 119 ? 31.081 7.059 -48.936 1.00 61.56 119 SER A C 1
ATOM 911 O O . SER A 1 119 ? 31.547 7.067 -47.800 1.00 61.56 119 SER A O 1
ATOM 913 N N . PHE A 1 120 ? 30.283 6.068 -49.351 1.00 61.72 120 PHE A N 1
ATOM 914 C CA . PHE A 1 120 ? 29.881 4.897 -48.561 1.00 61.72 120 PHE A CA 1
ATOM 915 C C . PHE A 1 120 ? 31.048 3.990 -48.106 1.00 61.72 120 PHE A C 1
ATOM 917 O O . PHE A 1 120 ? 30.919 3.267 -47.124 1.00 61.72 120 PHE A O 1
ATOM 924 N N . LEU A 1 121 ? 32.197 4.020 -48.785 1.00 68.00 121 LEU A N 1
ATOM 925 C CA . LEU A 1 121 ? 33.424 3.315 -48.384 1.00 68.00 121 LEU A CA 1
ATOM 926 C C . LEU A 1 121 ? 34.451 4.241 -47.715 1.00 68.00 121 LEU A C 1
ATOM 928 O O . LEU A 1 121 ? 35.558 3.801 -47.398 1.00 68.00 121 LEU A O 1
ATOM 932 N N . SER A 1 122 ? 34.114 5.518 -47.504 1.00 80.44 122 SER A N 1
ATOM 933 C CA . SER A 1 122 ? 34.996 6.431 -46.785 1.00 80.44 122 SER A CA 1
ATOM 934 C C . SER A 1 122 ? 35.172 5.945 -45.341 1.00 80.44 122 SER A C 1
ATOM 936 O O . SER A 1 122 ? 34.172 5.650 -44.675 1.00 80.44 122 SER A O 1
ATOM 938 N N . PRO A 1 123 ? 36.406 5.910 -44.805 1.00 80.62 123 PRO A N 1
ATOM 939 C CA . PRO A 1 123 ? 36.649 5.574 -43.402 1.00 80.62 123 PRO A CA 1
ATOM 940 C C . PRO A 1 123 ? 35.781 6.390 -42.431 1.00 80.62 123 PRO A C 1
ATOM 942 O O . PRO A 1 123 ? 35.314 5.868 -41.422 1.00 80.62 123 PRO A O 1
ATOM 945 N N . ALA A 1 124 ? 35.489 7.653 -42.762 1.00 81.62 124 ALA A N 1
ATOM 946 C CA . ALA A 1 124 ? 34.627 8.518 -41.958 1.00 81.62 124 ALA A CA 1
ATOM 947 C C . ALA A 1 124 ? 33.167 8.026 -41.883 1.00 81.62 124 ALA A C 1
ATOM 949 O O . ALA A 1 124 ? 32.537 8.125 -40.828 1.00 81.62 124 ALA A O 1
ATOM 950 N N . TYR A 1 125 ? 32.637 7.465 -42.973 1.00 82.38 125 TYR A N 1
ATOM 951 C CA . TYR A 1 125 ? 31.274 6.936 -43.033 1.00 82.38 125 TYR A CA 1
ATOM 952 C C . TYR A 1 125 ? 31.131 5.636 -42.229 1.00 82.38 125 TYR A C 1
ATOM 954 O O . TYR A 1 125 ? 30.179 5.476 -41.463 1.00 82.38 125 TYR A O 1
ATOM 962 N N . ILE A 1 126 ? 32.123 4.746 -42.320 1.00 83.00 126 ILE A N 1
ATOM 963 C CA . ILE A 1 126 ? 32.167 3.502 -41.535 1.00 83.00 126 ILE A CA 1
ATOM 964 C C . ILE A 1 126 ? 32.178 3.826 -40.034 1.00 83.00 126 ILE A C 1
ATOM 966 O O . ILE A 1 126 ? 31.349 3.309 -39.284 1.00 83.00 126 ILE A O 1
ATOM 970 N N . ILE A 1 127 ? 33.014 4.783 -39.611 1.00 84.44 127 ILE A N 1
ATOM 971 C CA . ILE A 1 127 ? 33.056 5.268 -38.222 1.00 84.44 127 ILE A CA 1
ATOM 972 C C . ILE A 1 127 ? 31.688 5.817 -37.774 1.00 84.44 127 ILE A C 1
ATOM 974 O O . ILE A 1 127 ? 31.290 5.641 -36.620 1.00 84.44 127 ILE A O 1
ATOM 978 N N . GLN A 1 128 ? 30.944 6.494 -38.654 1.00 86.44 128 GLN A N 1
ATOM 979 C CA . GLN A 1 128 ? 29.614 7.017 -38.326 1.00 86.44 128 GLN A CA 1
ATOM 980 C C . GLN A 1 128 ? 28.587 5.895 -38.115 1.00 86.44 128 GLN A C 1
ATOM 982 O O . GLN A 1 128 ? 27.804 5.969 -37.162 1.00 86.44 128 GLN A O 1
ATOM 987 N N . ILE A 1 129 ? 28.602 4.853 -38.954 1.00 87.12 129 ILE A N 1
ATOM 988 C CA . ILE A 1 129 ? 27.743 3.673 -38.773 1.00 87.12 129 ILE A CA 1
ATOM 989 C C . ILE A 1 129 ? 28.082 2.966 -37.463 1.00 87.12 129 ILE A C 1
ATOM 991 O O . ILE A 1 129 ? 27.172 2.634 -36.702 1.00 87.12 129 ILE A O 1
ATOM 995 N N . GLU A 1 130 ? 29.364 2.761 -37.167 1.00 89.69 130 GLU A N 1
ATOM 996 C CA . GLU A 1 130 ? 29.803 2.120 -35.924 1.00 89.69 130 GLU A CA 1
ATOM 997 C C . GLU A 1 130 ? 29.332 2.905 -34.696 1.00 89.69 130 GLU A C 1
ATOM 999 O O . GLU A 1 130 ? 28.736 2.332 -33.780 1.00 89.69 130 GLU A O 1
ATOM 1004 N N . LYS A 1 131 ? 29.503 4.233 -34.708 1.00 93.19 131 LYS A N 1
ATOM 1005 C CA . LYS A 1 131 ? 29.018 5.125 -33.643 1.00 93.19 131 LYS A CA 1
ATOM 1006 C C . LYS A 1 131 ? 27.498 5.085 -33.500 1.00 93.19 131 LYS A C 1
ATOM 1008 O O . LYS A 1 131 ? 27.000 5.051 -32.377 1.00 93.19 131 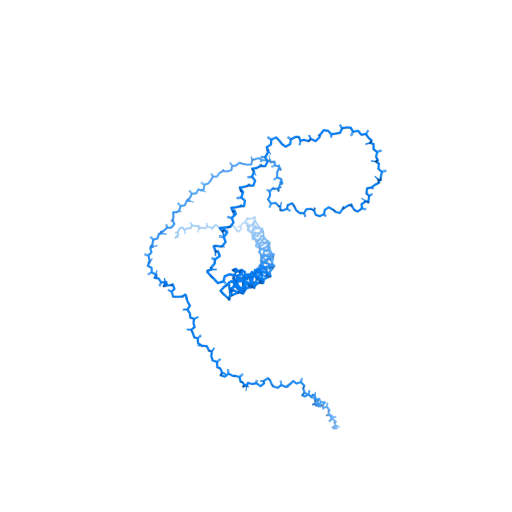LYS A O 1
ATOM 1013 N N . ASN A 1 132 ? 26.748 5.077 -34.603 1.00 94.06 132 ASN A N 1
ATOM 1014 C CA . ASN A 1 132 ? 25.288 4.979 -34.561 1.00 94.06 132 ASN A CA 1
ATOM 1015 C C . ASN A 1 132 ? 24.827 3.608 -34.046 1.00 94.06 132 ASN A C 1
ATOM 1017 O O . ASN A 1 132 ? 23.918 3.532 -33.221 1.00 94.06 132 ASN A O 1
ATOM 1021 N N . THR A 1 133 ? 25.500 2.539 -34.465 1.00 94.50 133 THR A N 1
ATOM 1022 C CA . THR A 1 133 ? 25.245 1.172 -34.003 1.00 94.50 133 THR A CA 1
ATOM 1023 C C . THR A 1 133 ? 25.503 1.055 -32.503 1.00 94.50 133 THR A C 1
ATOM 1025 O O . THR A 1 133 ? 24.668 0.510 -31.777 1.00 94.50 133 THR A O 1
ATOM 1028 N N . ASP A 1 134 ? 26.611 1.618 -32.008 1.00 95.69 134 ASP A N 1
ATOM 1029 C CA . ASP A 1 134 ? 26.892 1.656 -30.572 1.00 95.69 134 ASP A CA 1
ATOM 1030 C C . ASP A 1 134 ? 25.875 2.526 -29.818 1.00 95.69 134 ASP A C 1
ATOM 1032 O O . ASP A 1 134 ? 25.352 2.111 -28.784 1.00 95.69 134 ASP A O 1
ATOM 1036 N N . ALA A 1 135 ? 25.492 3.684 -30.363 1.00 96.50 135 ALA A N 1
ATOM 1037 C CA . ALA A 1 135 ? 24.450 4.531 -29.781 1.00 96.50 135 ALA A CA 1
ATOM 1038 C C . ALA A 1 135 ? 23.086 3.818 -29.704 1.00 96.50 135 ALA A C 1
ATOM 1040 O O . ALA A 1 135 ? 22.386 3.920 -28.690 1.00 96.50 135 ALA A O 1
ATOM 1041 N N . ALA A 1 136 ? 22.717 3.052 -30.734 1.00 96.94 136 ALA A N 1
ATOM 1042 C CA . ALA A 1 136 ? 21.509 2.234 -30.747 1.00 96.94 136 ALA A CA 1
ATOM 1043 C C . ALA A 1 136 ? 21.596 1.097 -29.717 1.00 96.94 136 ALA A C 1
ATOM 1045 O O . ALA A 1 136 ? 20.633 0.859 -28.981 1.00 96.94 136 ALA A O 1
ATOM 1046 N N . ARG A 1 137 ? 22.756 0.436 -29.600 1.00 97.94 137 ARG A N 1
ATOM 1047 C CA . ARG A 1 137 ? 23.011 -0.602 -28.590 1.00 97.94 137 ARG A CA 1
ATOM 1048 C C . ARG A 1 137 ? 22.879 -0.041 -27.175 1.00 97.94 137 ARG A C 1
ATOM 1050 O O . ARG A 1 137 ? 22.133 -0.599 -26.372 1.00 97.94 137 ARG A O 1
ATOM 1057 N N . ARG A 1 138 ? 23.527 1.091 -26.884 1.00 97.44 138 ARG A N 1
ATOM 1058 C CA . ARG A 1 138 ? 23.425 1.786 -25.589 1.00 97.44 138 ARG A CA 1
ATOM 1059 C C . ARG A 1 138 ? 21.997 2.224 -25.290 1.00 97.44 138 ARG A C 1
ATOM 1061 O O . ARG A 1 138 ? 21.536 2.046 -24.167 1.00 97.44 138 ARG A O 1
ATOM 1068 N N . SER A 1 139 ? 21.279 2.747 -26.284 1.00 97.50 139 SER A N 1
ATOM 1069 C CA . SER A 1 139 ? 19.868 3.126 -26.133 1.00 97.50 139 SER A CA 1
ATOM 1070 C C . SER A 1 139 ? 18.997 1.928 -25.756 1.00 97.50 139 SER A C 1
ATOM 1072 O O . SER A 1 139 ? 18.191 2.021 -24.828 1.00 97.50 139 SER A O 1
ATOM 1074 N N . ARG A 1 140 ? 19.190 0.782 -26.424 1.00 97.44 140 ARG A N 1
ATOM 1075 C CA . ARG A 1 140 ? 18.490 -0.468 -26.088 1.00 97.44 140 ARG A CA 1
ATOM 1076 C C . ARG A 1 140 ? 18.849 -0.954 -24.687 1.00 97.44 140 ARG A C 1
ATOM 1078 O O . ARG A 1 140 ? 17.943 -1.250 -23.916 1.00 97.44 140 ARG A O 1
ATOM 1085 N N . MET A 1 141 ? 20.135 -0.962 -24.337 1.00 98.06 141 MET A N 1
ATOM 1086 C CA . MET A 1 141 ? 20.601 -1.367 -23.008 1.00 98.06 141 MET A CA 1
ATOM 1087 C C . MET A 1 141 ? 19.988 -0.491 -21.910 1.00 98.06 141 MET A C 1
ATOM 1089 O O . MET A 1 141 ? 19.414 -1.001 -20.954 1.00 98.06 141 MET A O 1
ATOM 1093 N N . LYS A 1 142 ? 20.013 0.835 -22.082 1.00 98.25 142 LYS A N 1
ATOM 1094 C CA . LYS A 1 142 ? 19.403 1.779 -21.136 1.00 98.25 142 LYS A CA 1
ATOM 1095 C C . LYS A 1 142 ? 17.901 1.536 -20.981 1.00 98.25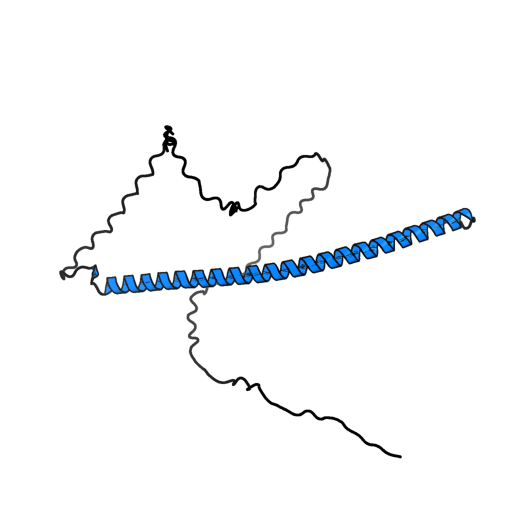 142 LYS A C 1
ATOM 1097 O O . LYS A 1 142 ? 17.385 1.626 -19.869 1.00 98.25 142 LYS A O 1
ATOM 1102 N N . LYS A 1 143 ? 17.199 1.222 -22.076 1.00 98.50 143 LYS A N 1
ATOM 1103 C CA . LYS A 1 143 ? 15.778 0.861 -22.023 1.00 98.50 143 LYS A CA 1
ATOM 1104 C C . LYS A 1 143 ? 15.566 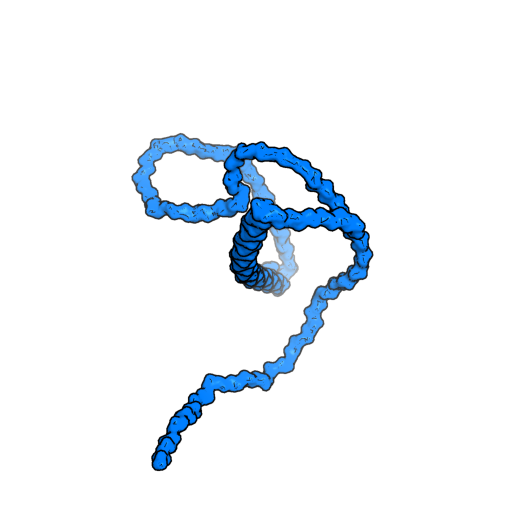-0.428 -21.230 1.00 98.50 143 LYS A C 1
ATOM 1106 O O . LYS A 1 143 ? 14.694 -0.436 -20.372 1.00 98.50 143 LYS A O 1
ATOM 1111 N N . PHE A 1 144 ? 16.366 -1.465 -21.476 1.00 98.25 144 PHE A N 1
ATOM 1112 C CA . PHE A 1 144 ? 16.289 -2.727 -20.737 1.00 98.25 144 PHE A CA 1
ATOM 1113 C C . PHE A 1 144 ? 16.490 -2.508 -19.232 1.00 98.25 144 PHE A C 1
ATOM 1115 O O . PHE A 1 144 ? 15.627 -2.874 -18.447 1.00 98.25 144 PHE A O 1
ATOM 1122 N N . MET A 1 145 ? 17.543 -1.783 -18.841 1.00 98.25 145 MET A N 1
ATOM 1123 C CA . MET A 1 145 ? 17.783 -1.435 -17.434 1.00 98.25 145 MET A CA 1
ATOM 1124 C C . MET A 1 145 ? 16.631 -0.630 -16.823 1.00 98.25 145 MET A C 1
ATOM 1126 O O . MET A 1 145 ? 16.299 -0.806 -15.656 1.00 98.25 145 MET A O 1
ATOM 1130 N N . LYS A 1 146 ? 16.012 0.276 -17.591 1.00 98.38 146 LYS A N 1
ATOM 1131 C CA . LYS A 1 146 ? 14.873 1.053 -17.093 1.00 98.38 146 LYS A CA 1
ATOM 1132 C C . LYS A 1 146 ? 13.632 0.185 -16.893 1.00 98.38 146 LYS A C 1
ATOM 1134 O O . LYS A 1 146 ? 12.909 0.417 -15.931 1.00 98.38 146 LYS A O 1
ATOM 1139 N N . VAL A 1 147 ? 13.380 -0.763 -17.792 1.00 98.50 147 VAL A N 1
ATOM 1140 C CA . VAL A 1 147 ? 12.275 -1.722 -17.667 1.00 98.50 147 VAL A CA 1
ATOM 1141 C C . VAL A 1 147 ? 12.488 -2.601 -16.436 1.00 98.50 147 VAL A C 1
ATOM 1143 O O . VAL A 1 147 ? 11.615 -2.622 -15.581 1.00 98.50 147 VAL A O 1
ATOM 1146 N N . ASP A 1 148 ? 13.679 -3.174 -16.268 1.00 98.25 148 ASP A N 1
ATOM 1147 C CA . ASP A 1 148 ? 14.049 -3.993 -15.104 1.00 98.25 148 ASP A CA 1
ATOM 1148 C C . ASP A 1 148 ? 13.885 -3.231 -13.769 1.00 98.25 148 ASP A C 1
ATOM 1150 O O . ASP A 1 148 ? 13.247 -3.696 -12.825 1.00 98.25 148 ASP A O 1
ATOM 1154 N N . GLN A 1 149 ? 14.338 -1.972 -13.711 1.00 98.44 149 GLN A N 1
ATOM 1155 C CA . GLN A 1 149 ? 14.104 -1.102 -12.548 1.00 98.44 149 GLN A CA 1
ATOM 1156 C C . GLN A 1 149 ? 12.617 -0.865 -12.256 1.00 98.44 149 GLN A C 1
ATOM 1158 O O . GLN A 1 149 ? 12.223 -0.749 -11.093 1.00 98.44 149 GLN A O 1
ATOM 1163 N N . LEU A 1 150 ? 11.793 -0.710 -13.295 1.00 98.62 150 LEU A N 1
ATOM 1164 C CA . LEU A 1 150 ? 10.356 -0.508 -13.130 1.00 98.62 150 LEU A CA 1
ATOM 1165 C C . LEU A 1 150 ? 9.674 -1.792 -12.663 1.00 98.62 150 LEU A C 1
ATOM 1167 O O . LEU A 1 150 ? 8.847 -1.717 -11.760 1.00 98.62 150 LEU A O 1
ATOM 1171 N N . GLU A 1 151 ? 10.052 -2.945 -13.210 1.00 98.50 151 GLU A N 1
ATOM 1172 C CA . GLU A 1 151 ? 9.561 -4.257 -12.781 1.00 98.50 151 GLU A CA 1
ATOM 1173 C C . GLU A 1 151 ? 9.891 -4.503 -11.306 1.00 98.50 151 GLU A C 1
ATOM 1175 O O . GLU A 1 151 ? 8.986 -4.779 -10.520 1.00 98.50 151 GLU A O 1
ATOM 1180 N N . SER A 1 152 ? 11.140 -4.267 -10.891 1.00 98.44 152 SER A N 1
ATOM 1181 C CA . SER A 1 152 ? 11.541 -4.351 -9.481 1.00 98.44 152 SER A CA 1
ATOM 1182 C C . SER A 1 152 ? 10.763 -3.380 -8.583 1.00 98.44 152 SER A C 1
ATOM 1184 O O . SER A 1 152 ? 10.364 -3.721 -7.470 1.00 98.44 152 SER A O 1
ATOM 1186 N N . ARG A 1 153 ? 10.493 -2.156 -9.052 1.00 98.50 153 ARG A N 1
ATOM 1187 C CA . ARG A 1 153 ? 9.689 -1.204 -8.276 1.00 98.50 153 ARG A CA 1
ATOM 1188 C C . ARG A 1 153 ? 8.239 -1.661 -8.145 1.00 98.50 153 ARG A C 1
ATOM 1190 O O . ARG A 1 153 ? 7.658 -1.490 -7.077 1.00 98.50 153 ARG A O 1
ATOM 1197 N N . VAL A 1 154 ? 7.654 -2.219 -9.202 1.00 98.69 154 VAL A N 1
ATOM 1198 C CA . VAL A 1 154 ? 6.285 -2.745 -9.175 1.00 98.69 154 VAL A CA 1
ATOM 1199 C C . VAL A 1 154 ? 6.184 -3.914 -8.203 1.00 98.69 154 VAL A C 1
ATOM 1201 O O . VAL A 1 154 ? 5.284 -3.903 -7.369 1.00 98.69 154 VAL A O 1
ATOM 1204 N N . THR A 1 155 ? 7.116 -4.868 -8.241 1.00 98.56 155 THR A N 1
ATOM 1205 C CA . THR A 1 155 ? 7.096 -6.015 -7.321 1.00 98.56 155 THR A CA 1
ATOM 1206 C C . THR A 1 155 ? 7.250 -5.577 -5.866 1.00 98.56 155 THR A C 1
ATOM 1208 O O . THR A 1 155 ? 6.487 -6.028 -5.011 1.00 98.56 155 THR A O 1
ATOM 1211 N N . ASN A 1 156 ? 8.153 -4.632 -5.584 1.00 98.50 156 ASN A N 1
ATOM 1212 C CA . ASN A 1 156 ? 8.314 -4.066 -4.243 1.00 98.50 156 ASN A CA 1
ATOM 1213 C C . ASN A 1 156 ? 7.037 -3.361 -3.767 1.00 98.50 156 ASN A C 1
ATOM 1215 O O . ASN A 1 156 ? 6.550 -3.643 -2.674 1.00 98.50 156 ASN A O 1
ATOM 1219 N N . LEU A 1 157 ? 6.451 -2.493 -4.599 1.00 98.69 157 LEU A N 1
ATOM 1220 C CA . LEU A 1 157 ? 5.217 -1.782 -4.253 1.00 98.69 157 LEU A CA 1
ATOM 1221 C C . LEU A 1 157 ? 4.029 -2.733 -4.067 1.00 98.69 157 LEU A C 1
ATOM 1223 O O . LEU A 1 157 ? 3.198 -2.507 -3.191 1.00 98.69 157 LEU A O 1
ATOM 1227 N N . GLN A 1 158 ? 3.939 -3.807 -4.854 1.00 98.62 158 GLN A N 1
ATOM 1228 C CA . GLN A 1 158 ? 2.912 -4.837 -4.684 1.00 98.62 158 GLN A CA 1
ATOM 1229 C C . GLN A 1 158 ? 3.088 -5.598 -3.364 1.00 98.62 158 GLN A C 1
ATOM 1231 O O . GLN A 1 158 ? 2.106 -5.809 -2.652 1.00 98.62 158 GLN A O 1
ATOM 1236 N N . ALA A 1 159 ? 4.322 -5.960 -3.004 1.00 98.56 159 ALA A N 1
ATOM 1237 C CA . ALA A 1 159 ? 4.620 -6.616 -1.732 1.00 98.56 159 ALA A CA 1
ATOM 1238 C C . ALA A 1 159 ? 4.303 -5.707 -0.531 1.00 98.56 159 ALA A C 1
ATOM 1240 O O . ALA A 1 159 ? 3.687 -6.147 0.444 1.00 98.56 159 ALA A O 1
ATOM 1241 N N . GLU A 1 160 ? 4.669 -4.425 -0.612 1.00 98.56 160 GLU A N 1
ATOM 1242 C CA . GLU A 1 160 ? 4.330 -3.427 0.406 1.00 98.56 160 GLU A CA 1
ATOM 1243 C C . GLU A 1 160 ? 2.818 -3.227 0.526 1.00 98.56 160 GLU A C 1
ATOM 1245 O O . GLU A 1 160 ? 2.288 -3.224 1.637 1.00 98.56 160 GLU A O 1
ATOM 1250 N N . ASN A 1 161 ? 2.105 -3.126 -0.597 1.00 98.50 161 ASN A N 1
ATOM 1251 C CA . ASN A 1 161 ? 0.652 -2.983 -0.599 1.00 98.50 161 ASN A CA 1
ATOM 1252 C C . ASN A 1 161 ? -0.031 -4.206 0.038 1.00 98.50 161 ASN A C 1
ATOM 1254 O O . ASN A 1 161 ? -0.883 -4.045 0.915 1.00 98.50 161 ASN A O 1
ATOM 1258 N N . ALA A 1 162 ? 0.396 -5.423 -0.313 1.00 98.50 162 ALA A N 1
ATOM 1259 C CA . ALA A 1 162 ? -0.125 -6.648 0.292 1.00 98.50 162 ALA A CA 1
ATOM 1260 C C . ALA A 1 162 ? 0.086 -6.664 1.817 1.00 98.50 162 ALA A C 1
ATOM 1262 O O . ALA A 1 162 ? -0.842 -6.959 2.575 1.00 98.50 162 ALA A O 1
ATOM 1263 N N . LYS A 1 163 ? 1.279 -6.269 2.280 1.00 98.62 163 LYS A N 1
ATOM 1264 C CA . LYS A 1 163 ? 1.595 -6.152 3.710 1.00 98.62 163 LYS A CA 1
ATOM 1265 C C . LYS A 1 163 ? 0.716 -5.117 4.416 1.00 98.62 163 LYS A C 1
ATOM 1267 O O . LYS A 1 163 ? 0.177 -5.397 5.485 1.00 98.62 163 LYS A O 1
ATOM 1272 N N . LEU A 1 164 ? 0.572 -3.924 3.840 1.00 98.62 164 LEU A N 1
ATOM 1273 C CA . LEU A 1 164 ? -0.249 -2.857 4.418 1.00 98.62 164 LEU A CA 1
ATOM 1274 C C . LEU A 1 164 ? -1.727 -3.248 4.470 1.00 98.62 164 LEU A C 1
ATOM 1276 O O . LEU A 1 164 ? -2.388 -2.992 5.473 1.00 98.62 164 LEU A O 1
ATOM 1280 N N . THR A 1 165 ? -2.222 -3.917 3.433 1.00 98.69 165 THR A N 1
ATOM 1281 C CA . THR A 1 165 ? -3.598 -4.418 3.364 1.00 98.69 165 THR A CA 1
ATOM 1282 C C . THR A 1 165 ? -3.872 -5.436 4.465 1.00 98.69 165 THR A C 1
ATOM 1284 O O . THR A 1 165 ? -4.877 -5.326 5.168 1.00 98.69 165 THR A O 1
ATOM 1287 N N . LEU A 1 166 ? -2.950 -6.382 4.675 1.00 98.62 166 LEU A N 1
ATOM 1288 C CA . LEU A 1 166 ? -3.051 -7.353 5.763 1.00 98.62 166 LEU A CA 1
ATOM 1289 C C . LEU A 1 166 ? -3.066 -6.667 7.135 1.00 98.62 166 LEU A C 1
ATOM 1291 O O . LEU A 1 166 ? -3.945 -6.942 7.949 1.00 98.62 166 LEU A O 1
ATOM 1295 N N . ASN A 1 167 ? -2.132 -5.745 7.380 1.00 98.69 167 ASN A N 1
ATOM 1296 C CA . ASN A 1 167 ? -2.063 -5.016 8.648 1.00 98.69 167 ASN A CA 1
ATOM 1297 C C . ASN A 1 167 ? -3.340 -4.209 8.910 1.00 98.69 167 ASN A C 1
ATOM 1299 O O . ASN A 1 167 ? -3.847 -4.205 10.027 1.00 98.69 167 ASN A O 1
ATOM 1303 N N . ASN A 1 168 ? -3.882 -3.559 7.880 1.00 98.62 168 ASN A N 1
ATOM 1304 C CA . ASN A 1 168 ? -5.131 -2.813 7.988 1.00 98.62 168 ASN A CA 1
ATOM 1305 C C . ASN A 1 168 ? -6.304 -3.745 8.339 1.00 98.62 168 ASN A C 1
ATOM 1307 O O . ASN A 1 168 ? -7.070 -3.455 9.253 1.00 98.62 168 ASN A O 1
ATOM 1311 N N . ALA A 1 169 ? -6.396 -4.915 7.698 1.00 98.56 169 ALA A N 1
ATOM 1312 C CA . ALA A 1 169 ? -7.422 -5.905 8.022 1.00 98.56 169 ALA A CA 1
ATOM 1313 C C . ALA A 1 169 ? -7.339 -6.392 9.482 1.00 98.56 169 ALA A C 1
ATOM 1315 O O . ALA A 1 169 ? -8.373 -6.517 10.142 1.00 98.56 169 ALA A O 1
ATOM 1316 N N . VAL A 1 170 ? -6.126 -6.627 9.997 1.00 98.69 170 VAL A N 1
ATOM 1317 C CA . VAL A 1 170 ? -5.900 -7.001 11.404 1.00 98.69 170 VAL A CA 1
ATOM 1318 C C . VAL A 1 170 ? -6.338 -5.877 12.343 1.00 98.69 170 VAL A C 1
ATOM 1320 O O . VAL A 1 170 ? -7.144 -6.116 13.241 1.00 98.69 170 VAL A O 1
ATOM 1323 N N . LEU A 1 171 ? -5.889 -4.644 12.101 1.00 98.69 171 LEU A N 1
ATOM 1324 C CA . LEU A 1 171 ? -6.244 -3.488 12.930 1.00 98.69 171 LEU A CA 1
ATOM 1325 C C . LEU A 1 171 ? -7.752 -3.213 12.928 1.00 98.69 171 LEU A C 1
ATOM 1327 O O . LEU A 1 171 ? -8.336 -2.917 13.970 1.00 98.69 171 LEU A O 1
ATOM 1331 N N . GLU A 1 172 ? -8.415 -3.353 11.782 1.00 98.62 172 GLU A N 1
ATOM 1332 C CA . GLU A 1 172 ? -9.868 -3.214 11.691 1.00 98.62 172 GLU A CA 1
ATOM 1333 C C . GLU A 1 172 ? -10.605 -4.329 12.452 1.00 98.62 172 GLU A C 1
ATOM 1335 O O . GLU A 1 172 ? -11.636 -4.070 13.079 1.00 98.62 172 GLU A O 1
ATOM 1340 N N . ALA A 1 173 ? -10.078 -5.557 12.472 1.00 98.44 173 ALA A N 1
ATOM 1341 C CA . ALA A 1 173 ? -10.631 -6.633 13.295 1.00 98.44 173 ALA A CA 1
ATOM 1342 C C . ALA A 1 173 ? -10.457 -6.355 14.800 1.00 98.44 173 ALA A C 1
ATOM 1344 O O . ALA A 1 173 ? -11.409 -6.510 15.572 1.00 98.44 173 ALA A O 1
ATOM 1345 N N . GLU A 1 174 ? -9.279 -5.890 15.218 1.00 98.56 174 GLU A N 1
ATOM 1346 C CA . GLU A 1 174 ? -8.995 -5.508 16.607 1.00 98.56 174 GLU A CA 1
ATOM 1347 C C . GLU A 1 174 ? -9.892 -4.358 17.071 1.00 98.56 174 GLU A C 1
ATOM 1349 O O . GLU A 1 174 ? -10.537 -4.449 18.117 1.00 98.56 174 GLU A O 1
ATOM 1354 N N . LYS A 1 175 ? -10.016 -3.310 16.253 1.00 98.62 175 LYS A N 1
ATOM 1355 C CA . LYS A 1 175 ? -10.904 -2.169 16.500 1.00 98.62 175 LYS A CA 1
ATOM 1356 C C . LYS A 1 175 ? -12.354 -2.607 16.690 1.00 98.62 175 LYS A C 1
ATOM 1358 O O . LYS A 1 175 ? -13.005 -2.166 17.638 1.00 98.62 175 LYS A O 1
ATOM 1363 N N . ARG A 1 176 ? -12.870 -3.492 15.828 1.00 98.38 176 ARG A N 1
ATOM 1364 C CA . ARG A 1 176 ? -14.230 -4.044 15.976 1.00 98.38 176 ARG A CA 1
ATOM 1365 C C . ARG A 1 176 ? -14.379 -4.850 17.265 1.00 98.38 176 ARG A C 1
ATOM 1367 O O . ARG A 1 176 ? -15.386 -4.699 17.950 1.00 98.38 176 ARG A O 1
ATOM 1374 N N . SER A 1 177 ? -13.381 -5.662 17.612 1.00 98.50 177 SER A N 1
ATOM 1375 C CA . SER A 1 177 ? -13.366 -6.454 18.849 1.00 98.50 177 SER A CA 1
ATOM 1376 C C . SER A 1 177 ? -13.395 -5.569 20.101 1.00 98.50 177 SER A C 1
ATOM 1378 O O . SER A 1 177 ? -14.200 -5.796 21.006 1.00 98.50 177 SER A O 1
ATOM 1380 N N . LEU A 1 178 ? -12.577 -4.514 20.139 1.00 98.38 178 LEU A N 1
ATOM 1381 C CA . LEU A 1 178 ? -12.556 -3.560 21.249 1.00 98.38 178 LEU A CA 1
ATOM 1382 C C . LEU A 1 178 ? -13.867 -2.778 21.361 1.00 98.38 178 LEU A C 1
ATOM 1384 O O . LEU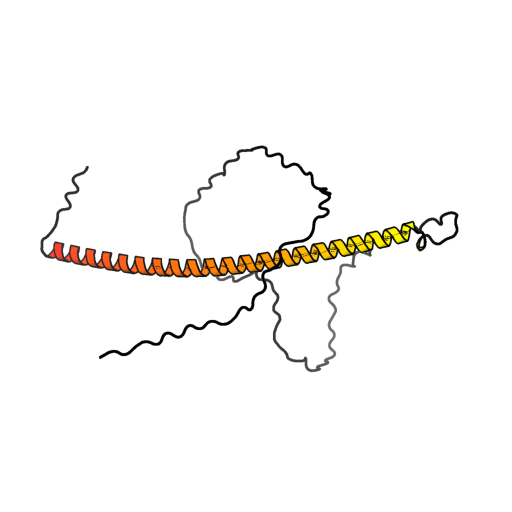 A 1 178 ? -14.409 -2.665 22.456 1.00 98.38 178 LEU A O 1
ATOM 1388 N N . ASN A 1 179 ? -14.418 -2.310 20.240 1.00 98.50 179 ASN A N 1
ATOM 1389 C CA . ASN A 1 179 ? -15.702 -1.606 20.222 1.00 98.50 179 ASN A CA 1
ATOM 1390 C C . ASN A 1 179 ? -16.853 -2.514 20.704 1.00 98.50 179 ASN A C 1
ATOM 1392 O O . ASN A 1 179 ? -17.709 -2.089 21.478 1.00 98.50 179 ASN A O 1
ATOM 1396 N N . ALA A 1 180 ? -16.847 -3.797 20.328 1.00 98.50 180 ALA A N 1
ATOM 1397 C CA . ALA A 1 180 ? -17.822 -4.763 20.831 1.00 98.50 180 ALA A CA 1
ATOM 1398 C C . ALA A 1 180 ? -17.762 -4.899 22.363 1.00 98.50 180 ALA A C 1
ATOM 1400 O O . ALA A 1 180 ? -18.805 -4.822 23.017 1.00 98.50 180 ALA A O 1
ATOM 1401 N N . LYS A 1 181 ? -16.554 -5.017 22.935 1.00 98.62 181 LYS A N 1
ATOM 1402 C CA . LYS A 1 181 ? -16.348 -5.064 24.395 1.00 98.62 181 LYS A CA 1
ATOM 1403 C C . LYS A 1 181 ? -16.764 -3.762 25.078 1.00 98.62 181 LYS A C 1
ATOM 1405 O O . LYS A 1 181 ? -17.434 -3.791 26.104 1.00 98.62 181 LYS A O 1
ATOM 1410 N N . GLU A 1 182 ? -16.413 -2.616 24.501 1.00 98.38 182 GLU A N 1
ATOM 1411 C CA . GLU A 1 182 ? -16.815 -1.308 25.022 1.00 98.38 182 GLU A CA 1
ATOM 1412 C C . GLU A 1 182 ? -18.344 -1.182 25.080 1.00 98.38 182 GLU A C 1
ATOM 1414 O O . GLU A 1 182 ? -18.901 -0.758 26.092 1.00 98.38 182 GLU A O 1
ATOM 1419 N N . ASN A 1 183 ? -19.041 -1.607 24.025 1.00 98.38 183 ASN A N 1
ATOM 1420 C CA . ASN A 1 183 ? -20.500 -1.593 23.989 1.00 98.38 183 ASN A CA 1
ATOM 1421 C C . ASN A 1 183 ? -21.123 -2.567 24.992 1.00 98.38 183 ASN A C 1
ATOM 1423 O O . ASN A 1 183 ? -22.165 -2.257 25.570 1.00 98.38 183 ASN A O 1
ATOM 1427 N N . GLU A 1 184 ? -20.514 -3.731 25.210 1.00 98.44 184 GLU A N 1
ATOM 1428 C CA . GLU A 1 184 ? -20.934 -4.668 26.253 1.00 98.44 184 GLU A CA 1
ATOM 1429 C C . GLU A 1 184 ? -20.820 -4.030 27.643 1.00 98.44 184 GLU A C 1
ATOM 1431 O O . GLU A 1 184 ? -21.797 -4.024 28.398 1.00 98.44 184 GLU A O 1
ATOM 1436 N N . TYR A 1 185 ? -19.681 -3.406 27.954 1.00 98.19 185 TYR A N 1
ATOM 1437 C CA . TYR A 1 185 ? -19.490 -2.713 29.227 1.00 98.19 185 TYR A CA 1
ATOM 1438 C C . TYR A 1 185 ? -20.435 -1.526 29.388 1.00 98.19 185 TYR A C 1
ATOM 1440 O O . TYR A 1 185 ? -21.046 -1.398 30.444 1.00 98.19 185 TYR A O 1
ATOM 1448 N N . LYS A 1 186 ? -20.652 -0.713 28.348 1.00 98.25 186 LYS A N 1
ATOM 1449 C CA . LYS A 1 186 ? -21.644 0.376 28.379 1.00 98.25 186 LYS A CA 1
ATOM 1450 C C . LYS A 1 186 ? -23.049 -0.141 28.678 1.00 98.25 186 LYS A C 1
ATOM 1452 O O . LYS A 1 186 ? -23.744 0.430 29.513 1.00 98.25 186 LYS A O 1
ATOM 1457 N N . LYS A 1 187 ? -23.467 -1.241 28.040 1.00 98.19 187 LYS A N 1
ATOM 1458 C CA . LYS A 1 187 ? -24.762 -1.884 28.325 1.00 98.19 187 LYS A CA 1
ATOM 1459 C C . LYS A 1 187 ? -24.830 -2.388 29.762 1.00 98.19 187 LYS A C 1
ATOM 1461 O O . LYS A 1 187 ? -25.861 -2.223 30.408 1.00 98.19 187 LYS A O 1
ATOM 1466 N N . ARG A 1 188 ? -23.749 -2.990 30.266 1.00 98.12 188 ARG A N 1
ATOM 1467 C CA . ARG A 1 188 ? -23.692 -3.504 31.637 1.00 98.12 188 ARG A CA 1
ATOM 1468 C C . ARG A 1 188 ? -23.737 -2.385 32.671 1.00 98.12 188 ARG A C 1
ATOM 1470 O O . ARG A 1 188 ? -24.486 -2.513 33.632 1.00 98.12 188 ARG A O 1
ATOM 1477 N N . ILE A 1 189 ? -22.975 -1.315 32.462 1.00 97.00 189 ILE A N 1
ATOM 1478 C CA . ILE A 1 189 ? -22.984 -0.117 33.305 1.00 97.00 189 ILE A CA 1
ATOM 1479 C C . ILE A 1 189 ? -24.391 0.468 33.321 1.00 97.00 189 ILE A C 1
ATOM 1481 O O . ILE A 1 189 ? -24.975 0.560 34.391 1.00 97.00 189 ILE A O 1
ATOM 1485 N N . LYS A 1 190 ? -24.985 0.717 32.148 1.00 96.69 190 LYS A N 1
ATOM 1486 C CA . LYS A 1 190 ? -26.356 1.228 32.047 1.00 96.69 190 LYS A CA 1
ATOM 1487 C C . LYS A 1 190 ? -27.363 0.344 32.789 1.00 96.69 190 LYS A C 1
ATOM 1489 O O . LYS A 1 190 ? -28.175 0.845 33.550 1.00 96.69 190 LYS A O 1
ATOM 1494 N N . TYR A 1 191 ? -27.288 -0.975 32.607 1.00 97.12 191 TYR A N 1
ATOM 1495 C CA . TYR A 1 191 ? -28.149 -1.911 33.331 1.00 97.12 191 TYR A CA 1
ATOM 1496 C C . TYR A 1 191 ? -27.986 -1.787 34.853 1.00 97.12 191 TYR A C 1
ATOM 1498 O O . TYR A 1 191 ? -28.972 -1.805 35.581 1.00 97.12 191 TYR A O 1
ATOM 1506 N N . LEU A 1 192 ? -26.749 -1.680 35.344 1.00 95.31 192 LEU A N 1
ATOM 1507 C CA . LEU A 1 192 ? -26.480 -1.532 36.774 1.00 95.31 192 LEU A CA 1
ATOM 1508 C C . LEU A 1 192 ? -26.960 -0.180 37.305 1.00 95.31 192 LEU A C 1
ATOM 1510 O O . LEU A 1 192 ? -27.572 -0.145 38.366 1.00 95.31 192 LEU A O 1
ATOM 1514 N N . GLU A 1 193 ? -26.740 0.902 36.561 1.00 93.00 193 GLU A N 1
ATOM 1515 C CA . GLU A 1 193 ? -27.270 2.230 36.874 1.00 93.00 193 GLU A CA 1
ATOM 1516 C C . GLU A 1 193 ? -28.801 2.203 36.966 1.00 93.00 193 GLU A C 1
ATOM 1518 O O . GLU A 1 193 ? -29.363 2.734 37.920 1.00 93.00 193 GLU A O 1
ATOM 1523 N N . ASP A 1 194 ? -29.477 1.542 36.024 1.00 93.62 194 ASP A N 1
ATOM 1524 C CA . ASP A 1 194 ? -30.936 1.400 36.023 1.00 93.62 194 ASP A CA 1
ATOM 1525 C C . ASP A 1 194 ? -31.423 0.590 37.241 1.00 93.62 194 ASP A C 1
ATOM 1527 O O . ASP A 1 194 ? -32.366 0.999 37.919 1.00 93.62 194 ASP A O 1
ATOM 1531 N N . VAL A 1 195 ? -30.748 -0.517 37.585 1.00 94.38 195 VAL A N 1
ATOM 1532 C CA . VAL A 1 195 ? -31.052 -1.308 38.796 1.00 94.38 195 VAL A CA 1
ATOM 1533 C C . VAL A 1 195 ? -30.856 -0.484 40.070 1.00 94.38 195 VAL A C 1
ATOM 1535 O O . VAL A 1 195 ? -31.683 -0.550 40.979 1.00 94.38 195 VAL A O 1
ATOM 1538 N N . MET A 1 196 ? -29.778 0.298 40.153 1.00 92.75 196 MET A N 1
ATOM 1539 C CA . MET A 1 196 ? -29.505 1.156 41.308 1.00 92.75 196 MET A CA 1
ATOM 1540 C C . MET A 1 196 ? -30.590 2.223 41.480 1.00 92.75 196 MET A C 1
ATOM 1542 O O . MET A 1 196 ? -31.125 2.359 42.582 1.00 92.75 196 MET A O 1
ATOM 1546 N N . LYS A 1 197 ? -30.981 2.891 40.388 1.00 89.62 197 LYS A N 1
ATOM 1547 C CA . LYS A 1 197 ? -32.081 3.870 40.372 1.00 89.62 197 LYS A CA 1
ATOM 1548 C C . LYS A 1 197 ? -33.398 3.255 40.845 1.00 89.62 197 LYS A C 1
ATOM 1550 O O . LYS A 1 197 ? -34.044 3.785 41.745 1.00 89.62 197 LYS A O 1
ATOM 1555 N N . CYS A 1 198 ? -33.782 2.093 40.306 1.00 89.25 198 CYS A N 1
ATOM 1556 C CA . CYS A 1 198 ? -35.012 1.402 40.714 1.00 89.25 198 CYS A CA 1
ATOM 1557 C C . CYS A 1 198 ? -35.020 1.001 42.196 1.00 89.25 198 CYS A C 1
ATOM 1559 O O . CYS A 1 198 ? -36.081 0.966 42.817 1.00 89.25 198 CYS A O 1
ATOM 1561 N N . ASN A 1 199 ? -33.849 0.727 42.770 1.00 91.38 199 ASN A N 1
ATOM 1562 C CA . ASN A 1 199 ? -33.713 0.350 44.172 1.00 91.38 199 ASN A CA 1
ATOM 1563 C C . ASN A 1 199 ? -33.604 1.565 45.118 1.00 91.38 199 ASN A C 1
ATOM 1565 O O . ASN A 1 199 ? -33.373 1.371 46.312 1.00 91.38 199 ASN A O 1
ATOM 1569 N N . GLY A 1 200 ? -33.736 2.799 44.613 1.00 85.50 200 GLY A N 1
ATOM 1570 C CA . GLY A 1 200 ? -33.630 4.028 45.407 1.00 85.50 200 GLY A CA 1
ATOM 1571 C C . GLY A 1 200 ? -32.195 4.429 45.762 1.00 85.50 200 GLY A C 1
ATOM 1572 O O . GLY A 1 200 ? -31.993 5.264 46.641 1.00 85.50 200 GLY A O 1
ATOM 1573 N N . TRP A 1 201 ? -31.196 3.851 45.088 1.00 83.38 201 TRP A N 1
ATOM 1574 C CA . TRP A 1 201 ? -29.783 4.224 45.203 1.00 83.38 201 TRP A CA 1
ATOM 1575 C C . TRP A 1 201 ? -29.466 5.304 44.168 1.00 83.38 201 TRP A C 1
ATOM 1577 O O . TRP A 1 201 ? -28.570 5.150 43.335 1.00 83.38 201 TRP A O 1
ATOM 1587 N N . ASP A 1 202 ? -30.236 6.390 44.199 1.00 71.19 202 ASP A N 1
ATOM 1588 C CA . ASP A 1 202 ? -29.940 7.575 43.407 1.00 71.19 202 ASP A CA 1
ATOM 1589 C C . ASP A 1 202 ? -28.770 8.298 44.071 1.00 71.19 202 ASP A C 1
ATOM 1591 O O . ASP A 1 202 ? -28.930 9.103 44.990 1.00 71.19 202 ASP A O 1
ATOM 1595 N N . PHE A 1 203 ? -27.560 8.006 43.596 1.00 64.88 203 PHE A N 1
ATOM 1596 C CA . PHE A 1 203 ? -26.454 8.933 43.763 1.00 64.88 203 PHE A CA 1
ATOM 1597 C C . PHE A 1 203 ? -26.827 10.174 42.961 1.00 64.88 203 PHE A C 1
ATOM 1599 O O . PHE A 1 203 ? -26.619 10.222 41.749 1.00 64.88 203 PHE A O 1
ATOM 1606 N N . VAL A 1 204 ? -27.441 11.155 43.631 1.00 61.91 204 VAL A N 1
ATOM 1607 C CA . VAL A 1 204 ? -27.517 12.528 43.141 1.00 61.91 204 VAL A CA 1
ATOM 1608 C C . VAL A 1 204 ? -26.091 12.875 42.750 1.00 61.91 204 VAL A C 1
ATOM 1610 O O . VAL A 1 204 ? -25.221 13.024 43.607 1.00 61.91 204 VAL A O 1
ATOM 1613 N N . THR A 1 205 ? -25.821 12.893 41.446 1.00 61.47 205 THR A N 1
ATOM 1614 C CA . THR A 1 205 ? -24.599 13.456 40.896 1.00 61.47 205 THR A CA 1
ATOM 1615 C C . THR A 1 205 ? -24.705 14.936 41.185 1.00 61.47 205 THR A C 1
ATOM 1617 O O . THR A 1 205 ? -25.233 15.701 40.377 1.00 61.47 205 THR A O 1
ATOM 1620 N N . ASP A 1 206 ? -24.313 15.299 42.401 1.00 53.06 206 ASP A N 1
ATOM 1621 C CA . ASP A 1 206 ? -24.181 16.664 42.850 1.00 53.06 206 ASP A CA 1
ATOM 1622 C C . ASP A 1 206 ? -23.007 17.216 42.052 1.00 53.06 206 ASP A C 1
ATOM 1624 O O . ASP A 1 206 ? -21.838 17.147 42.428 1.00 53.06 206 ASP A O 1
ATOM 1628 N N . ASN A 1 207 ? -23.344 17.646 40.841 1.00 53.03 207 ASN A N 1
ATOM 1629 C CA . ASN A 1 207 ? -22.486 18.320 39.893 1.00 53.03 207 ASN A CA 1
ATOM 1630 C C . ASN A 1 207 ? -22.304 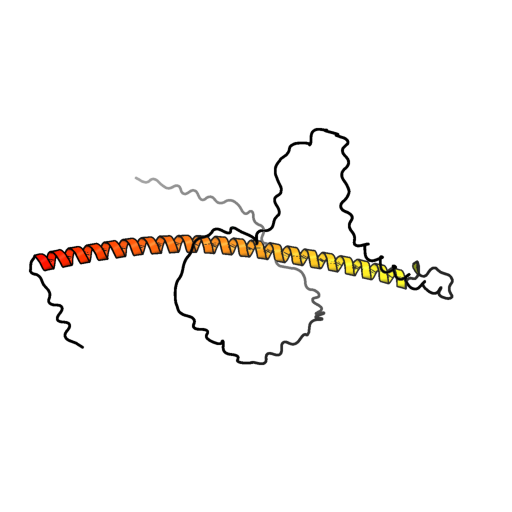19.750 40.424 1.00 53.03 207 ASN A C 1
ATOM 1632 O O . ASN A 1 207 ? -22.693 20.734 39.794 1.00 53.03 207 ASN A O 1
ATOM 1636 N N . SER A 1 208 ? -21.795 19.848 41.654 1.00 50.25 208 SER A N 1
ATOM 1637 C CA . SER A 1 208 ? -21.305 21.082 42.237 1.00 50.25 208 SER A CA 1
ATOM 1638 C C . SER A 1 208 ? -20.050 21.442 41.462 1.00 50.25 208 SER A C 1
ATOM 1640 O O . SER A 1 208 ? -18.999 20.822 41.612 1.00 50.25 208 SER A O 1
ATOM 1642 N N . GLN A 1 209 ? -20.255 22.404 40.567 1.00 51.62 209 GLN A N 1
ATOM 1643 C CA . GLN A 1 209 ? -19.264 23.168 39.828 1.00 51.62 209 GLN A CA 1
ATOM 1644 C C . GLN A 1 209 ? -17.936 23.288 40.587 1.00 51.62 209 GLN A C 1
ATOM 1646 O O . GLN A 1 209 ? -17.889 23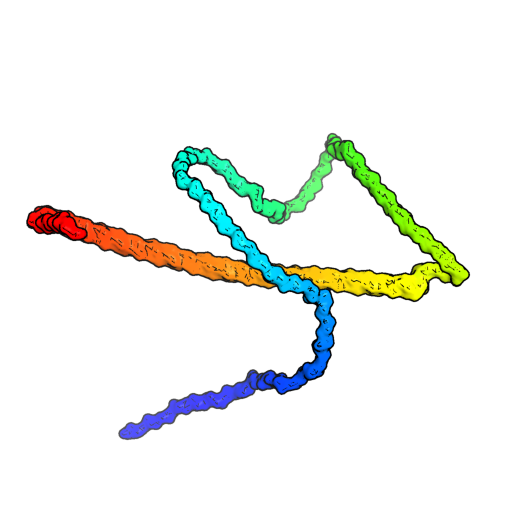.895 41.656 1.00 51.62 209 GLN A O 1
ATOM 1651 N N . TRP A 1 210 ? -16.872 22.775 39.976 1.00 46.34 210 TRP A N 1
ATOM 1652 C CA . TRP A 1 210 ? -15.505 23.257 40.142 1.00 46.34 210 TRP A CA 1
ATOM 1653 C C . TRP A 1 210 ? -14.869 23.354 38.760 1.00 46.34 210 TRP A C 1
ATOM 1655 O O . TRP A 1 210 ? -15.072 22.412 37.960 1.00 46.34 210 TRP A O 1
#

Organism: NCBI:txid64648

Solvent-accessible surface area (backbone atoms only — not comparable to full-atom values): 14679 Å² total; per-residue (Å²): 137,88,77,86,87,86,81,88,84,87,85,83,76,96,86,74,83,80,84,80,88,82,87,75,91,78,81,85,76,82,82,72,92,77,83,73,79,84,76,89,76,90,76,94,75,83,82,83,84,79,88,79,86,86,84,87,81,88,80,91,76,93,79,82,84,89,84,70,84,90,73,80,82,78,86,72,98,64,84,83,75,93,73,89,72,94,71,92,78,80,73,84,76,75,88,64,79,74,78,73,74,74,67,78,71,74,66,77,74,76,75,80,55,97,78,81,57,65,65,84,73,33,70,71,46,52,54,49,52,53,52,49,52,50,50,51,50,51,52,50,51,52,48,51,55,51,49,52,54,48,51,54,48,50,54,50,52,50,53,51,48,54,52,52,52,51,52,49,54,51,51,53,50,50,52,52,53,52,51,52,52,52,51,51,51,51,52,51,50,52,52,49,53,52,52,32,47,77,72,70,56,65,74,74,78,77,79,73,85,128

Foldseek 3Di:
DDDDDDDDDDDDDDDDDPDDDDDDDDDPPDPDPDPPDDDDDDDDDDDDDDDDDDDDDDDDDDDDDDPDDPPPPDPDPDDDDDDDDDDDDDDPPPVDDDDDPPPPPPDPCPDPDPPNDRPCPPPVNVVVVVVVVVVVVVVVVVVVVVVVVVVVVVVVVVVVVVVVVVVVVVVVVVVVVVVVVVVVVVVVVVVVVVVCVVVVVPPPPPPPDD

InterPro domains:
  IPR004827 Basic-leucine zipper domain [PF07716] (131-174)
  IPR004827 Basic-leucine zipper domain [PS50217] (130-185)
  IPR004827 Basic-leucine zipper domain [SM00338] (111-184)
  IPR046347 Basic-leucine zipper domain superfamily [SSF57959] (123-172)

Secondary structure (DSSP, 8-state):
---------------------------------------------PPPP----------------SSS----------PPP--------------SPPPPP------------TT-S-GGGSHHHHHHHHHHHHHHHHHHHHHHHHHHHHHHHHHHHHHHHHHHHHHHHHHHHHHHHHHHHHHHHHHHHHHHHHHHHHTT----------

Sequence (210 aa):
MNNSGFTPTNKSSCLFPPLNESNSSDNRLLWNPNGFGMNDSESSGSPPNTEYSAMYTAPEKAAEDSTAFNISWGGDDKPPTELHPEETEQLPKLSRPLPKPRGIRKLPEPEPSEDGKPSFLSPAYIIQIEKNTDAARRSRMKKFMKVDQLESRVTNLQAENAKLTLNNAVLEAEKRSLNAKENEYKKRIKYLEDVMKCNGWDFVTDNSQW

Radius of gyration: 40.33 Å; Cα contacts (8 Å, |Δi|>4): 13; chains: 1; bounding box: 78×79×102 Å

Mean predicted aligned error: 22.46 Å